Protein AF-C3Y8W6-F1 (afdb_monomer)

Sequence (234 aa):
MAAKVIGEKKEISLWDQICAEVAATRPPFEPPEDDASSVKTDVIQYDATKHNPVFYGRMFAKVPADSDPFESFDPSTSHPAMNPKFAGDRDDITLFEIPFVKSWLEEHPRPPLPLSLLLSDEEAATIIQSFFRGYLTRRDPEVQELRQWQRELREEGEDISIKVEEFWRKHEPSEEGHDPTQKASPKGTHKTSSSGSPRGFKKQRASSGISAVTSEVSISIEPPSPQPPQSPDV

Foldseek 3Di:
DDDDDDDDDPDDDPVNVVVVVVVVPPDPPDDPPPPVVPDPPVCPPDDPVPDADQDPNDGDDDDDDPPDPCVPPDCCCPPPVNDPVCVVVPDVQDPCNPVVNVVVCVVPPDDDDPVVVVDDPVRVVVVVVVVVVVVVCCPPVVNVVVVVVVVVCVVVVVCPVVVVVVVVVVVPPPPPDDDPDDDDDDDDDDDDDDDDDDDDDDDDDDPDDDPPPDDDDDDDDDDDDDDDDDDDDD

Mean predicted aligned error: 23.12 Å

pLDDT: mean 70.93, std 19.59, range [30.53, 97.81]

Organism: Branchiostoma floridae (NCBI:txid7739)

Nearest PDB structures (foldseek):
  7ane-assembly1_s  TM=1.631E-01  e=8.917E+00  Leishmania major

InterPro domains:
  IPR000048 IQ motif, EF-hand binding site [PF00612] (123-139)
  IPR043408 IQ domain-containing protein K [PTHR34927] (82-192)

Solvent-accessible surface area (backbone atoms only — not comparable to full-atom values): 16270 Å² total; per-residue (Å²): 136,86,85,79,84,77,78,83,77,80,75,76,51,72,66,58,52,51,56,52,48,55,62,68,69,48,71,92,71,67,75,79,72,69,70,77,77,64,72,80,68,81,77,73,73,85,51,78,87,82,51,62,58,65,58,95,90,42,82,44,82,77,73,85,65,81,89,49,84,57,80,82,55,49,68,78,69,68,35,78,93,47,43,73,93,49,63,88,75,64,66,91,70,52,77,69,69,38,68,69,49,39,57,47,43,71,79,50,64,78,76,80,76,60,62,85,78,71,49,51,73,67,56,47,47,53,50,53,51,56,53,48,56,53,45,53,58,58,64,37,63,71,50,41,52,52,54,49,53,57,46,49,55,48,61,71,46,68,50,47,67,56,54,51,51,52,51,51,66,73,60,55,76,78,88,82,82,82,78,99,79,79,94,74,88,78,91,78,85,82,86,84,88,79,89,80,85,80,79,87,80,85,79,81,83,76,90,74,89,73,84,79,80,80,78,87,76,86,78,85,78,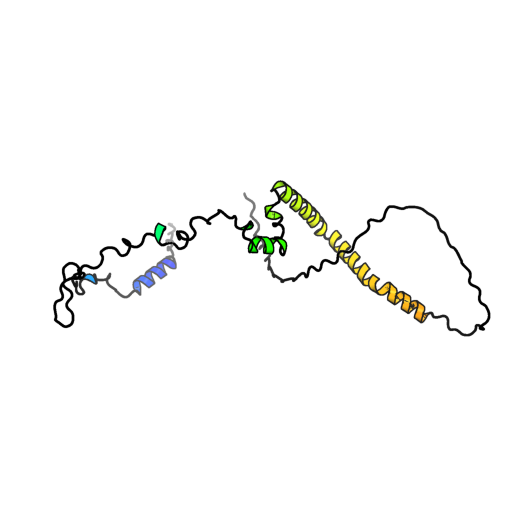80,78,84,78,86,78,81,84,82,76,83,89,130

Radius of gyration: 47.91 Å; Cα contacts (8 Å, |Δi|>4): 31; chains: 1; bounding box: 102×106×103 Å

Structure (mmCIF, N/CA/C/O backbone):
data_AF-C3Y8W6-F1
#
_entry.id   AF-C3Y8W6-F1
#
loop_
_atom_site.group_PDB
_atom_site.id
_atom_site.type_symbol
_atom_site.label_atom_id
_atom_site.label_alt_id
_atom_site.label_comp_id
_atom_site.label_asym_id
_atom_site.label_entity_id
_atom_site.labe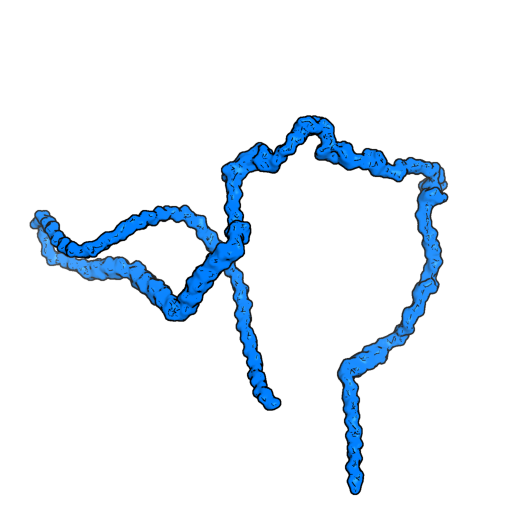l_seq_id
_atom_site.pdbx_PDB_ins_code
_atom_site.Cartn_x
_atom_site.Cartn_y
_atom_site.Cartn_z
_atom_site.occupancy
_atom_site.B_iso_or_equiv
_atom_site.auth_seq_id
_atom_site.auth_comp_id
_atom_site.auth_asym_id
_atom_site.auth_atom_id
_atom_site.pdbx_PDB_model_num
ATOM 1 N N . MET A 1 1 ? -24.657 -71.106 -48.513 1.00 40.28 1 MET A N 1
ATOM 2 C CA . MET A 1 1 ? -23.812 -71.494 -47.364 1.00 40.28 1 MET A CA 1
ATOM 3 C C . MET A 1 1 ? -23.873 -70.360 -46.356 1.00 40.28 1 MET A C 1
ATOM 5 O O . MET A 1 1 ? -23.617 -69.230 -46.745 1.00 40.28 1 MET A O 1
ATOM 9 N N . ALA A 1 2 ? -24.334 -70.622 -45.133 1.00 39.16 2 ALA A N 1
ATOM 10 C CA . ALA A 1 2 ? -24.535 -69.591 -44.116 1.00 39.16 2 ALA A CA 1
ATOM 11 C C . ALA A 1 2 ? -23.209 -69.269 -43.410 1.00 39.16 2 ALA A C 1
ATOM 13 O O . ALA A 1 2 ? -22.568 -70.172 -42.874 1.00 39.16 2 ALA A O 1
ATOM 14 N N . ALA A 1 3 ? -22.804 -67.998 -43.410 1.00 50.53 3 ALA A N 1
ATOM 15 C CA . ALA A 1 3 ? -21.682 -67.524 -42.608 1.00 50.53 3 ALA A CA 1
ATOM 16 C C . ALA A 1 3 ? -22.140 -67.373 -41.151 1.00 50.53 3 ALA A C 1
ATOM 18 O O . ALA A 1 3 ? -23.059 -66.614 -40.844 1.00 50.53 3 ALA A O 1
ATOM 19 N N . LYS A 1 4 ? -21.518 -68.138 -40.254 1.00 54.91 4 LYS A N 1
ATOM 20 C CA . LYS A 1 4 ? -21.738 -68.068 -38.811 1.00 54.91 4 LYS A CA 1
ATOM 21 C C . LYS A 1 4 ? -20.946 -66.884 -38.255 1.00 54.91 4 LYS A C 1
ATOM 23 O O . LYS A 1 4 ? -19.725 -66.953 -38.178 1.00 54.91 4 LYS A O 1
ATOM 28 N N . VAL A 1 5 ? -21.640 -65.813 -37.875 1.00 55.53 5 VAL A N 1
ATOM 29 C CA . VAL A 1 5 ? -21.056 -64.720 -37.086 1.00 55.53 5 VAL A CA 1
ATOM 30 C C . VAL A 1 5 ? -20.794 -65.261 -35.680 1.00 55.53 5 VAL A C 1
ATOM 32 O O . VAL A 1 5 ? -21.717 -65.675 -34.977 1.00 55.53 5 VAL A O 1
ATOM 35 N N . ILE A 1 6 ? -19.519 -65.352 -35.312 1.00 53.06 6 ILE A N 1
ATOM 36 C CA . ILE A 1 6 ? -19.061 -65.762 -33.983 1.00 53.06 6 ILE A CA 1
ATOM 37 C C . ILE A 1 6 ? -19.154 -64.530 -33.081 1.00 53.06 6 ILE A C 1
ATOM 39 O O . ILE A 1 6 ? -18.644 -63.471 -33.431 1.00 53.06 6 ILE A O 1
ATOM 43 N N . GLY A 1 7 ? -19.871 -64.674 -31.965 1.00 52.56 7 GLY A N 1
ATOM 44 C CA . GLY A 1 7 ? -20.219 -63.587 -31.054 1.00 52.56 7 GLY A CA 1
ATOM 45 C C . GLY A 1 7 ? -19.011 -62.862 -30.461 1.00 52.56 7 GLY A C 1
ATOM 46 O O . GLY A 1 7 ? -18.026 -63.475 -30.051 1.00 52.56 7 GLY A O 1
ATOM 47 N N . GLU A 1 8 ? -19.149 -61.544 -30.402 1.00 58.25 8 GLU A N 1
ATOM 48 C CA . GLU A 1 8 ? -18.282 -60.596 -29.716 1.00 58.25 8 GLU A CA 1
ATOM 49 C C . GLU A 1 8 ? -18.295 -60.908 -28.210 1.00 58.25 8 GLU A C 1
ATOM 51 O O . GLU A 1 8 ? -19.328 -60.818 -27.540 1.00 58.25 8 GLU A O 1
ATOM 56 N N . LYS A 1 9 ? -17.159 -61.350 -27.663 1.00 59.53 9 LYS A N 1
ATOM 57 C CA . LYS A 1 9 ? -17.007 -61.468 -26.211 1.00 59.53 9 LYS A CA 1
ATOM 58 C C . LYS A 1 9 ? -16.896 -60.048 -25.666 1.00 59.53 9 LYS A C 1
ATOM 60 O O . LYS A 1 9 ? -15.898 -59.388 -25.921 1.00 59.53 9 LYS A O 1
ATOM 65 N N . LYS A 1 10 ? -17.906 -59.581 -24.925 1.00 65.12 10 LYS A N 1
ATOM 66 C CA . LYS A 1 10 ? -17.774 -58.371 -24.103 1.00 65.12 10 LYS A CA 1
ATOM 67 C C . LYS A 1 10 ? -16.648 -58.610 -23.106 1.00 65.12 10 LYS A C 1
ATOM 69 O O . LYS A 1 10 ? -16.808 -59.395 -22.172 1.00 65.12 10 LYS A O 1
ATOM 74 N N . GLU A 1 11 ? -15.509 -57.980 -23.342 1.00 67.88 11 GLU A N 1
ATOM 75 C CA . GLU A 1 11 ? -14.421 -57.963 -22.378 1.00 67.88 11 GLU A CA 1
ATOM 76 C C . GLU A 1 11 ? -14.913 -57.197 -21.145 1.00 67.88 11 GLU A C 1
ATOM 78 O O . GLU A 1 11 ? -15.302 -56.033 -21.219 1.00 67.88 11 GLU A O 1
ATOM 83 N N . ILE A 1 12 ? -15.012 -57.917 -20.028 1.00 71.75 12 ILE A N 1
ATOM 84 C CA . ILE A 1 12 ? -15.391 -57.386 -18.717 1.00 71.75 12 ILE A CA 1
ATOM 85 C C . ILE A 1 12 ? -14.339 -56.347 -18.339 1.00 71.75 12 ILE A C 1
ATOM 87 O O . ILE A 1 12 ? -13.143 -56.623 -18.466 1.00 71.75 12 ILE A O 1
ATOM 91 N N . SER A 1 13 ? -14.768 -55.153 -17.922 1.00 79.31 13 SER A N 1
ATOM 92 C CA . SER A 1 13 ? -13.822 -54.078 -17.646 1.00 79.31 13 SER A CA 1
ATOM 93 C C . SER A 1 13 ? -12.880 -54.495 -16.514 1.00 79.31 13 SER A C 1
ATOM 95 O O . SER A 1 13 ? -13.278 -55.201 -15.586 1.00 79.31 13 SER A O 1
ATOM 97 N N . LEU A 1 14 ? -11.620 -54.058 -16.578 1.00 79.12 14 LEU A N 1
ATOM 98 C CA . LEU A 1 14 ? -10.642 -54.315 -15.514 1.00 79.12 14 LEU A CA 1
ATOM 99 C C . LEU A 1 14 ? -11.192 -53.899 -14.137 1.00 79.12 14 LEU A C 1
ATOM 101 O O . LEU A 1 14 ? -10.956 -54.569 -13.138 1.00 79.12 14 LEU A O 1
ATOM 105 N N . TRP A 1 15 ? -11.990 -52.832 -14.102 1.00 76.19 15 TRP A N 1
ATOM 106 C CA . TRP A 1 15 ? -12.689 -52.371 -12.906 1.00 76.19 15 TRP A CA 1
ATOM 107 C C . TRP A 1 15 ? -13.702 -53.380 -12.365 1.00 76.19 15 TRP A C 1
ATOM 109 O O . TRP A 1 15 ? -13.743 -53.603 -11.158 1.00 76.19 15 TRP A O 1
ATOM 119 N N . ASP A 1 16 ? -14.471 -54.035 -13.233 1.00 83.06 16 ASP A N 1
ATOM 120 C CA . ASP A 1 16 ? -15.423 -55.068 -12.815 1.00 83.06 16 ASP A CA 1
ATOM 121 C C . ASP A 1 16 ? -14.701 -56.296 -12.238 1.00 83.06 16 ASP A C 1
ATOM 123 O O . ASP A 1 16 ? -15.182 -56.902 -11.280 1.00 83.06 16 ASP A O 1
ATOM 127 N N . GLN A 1 17 ? -13.520 -56.636 -12.770 1.00 83.12 17 GLN A N 1
ATOM 128 C CA . GLN A 1 17 ? -12.675 -57.695 -12.208 1.00 83.12 17 GLN A CA 1
ATOM 129 C C . GLN A 1 17 ? -12.141 -57.321 -10.822 1.00 83.12 17 GLN A C 1
ATOM 131 O O . GLN A 1 17 ? -12.242 -58.130 -9.902 1.00 83.12 17 GLN A O 1
ATOM 136 N N . ILE A 1 18 ? -11.649 -56.090 -10.648 1.00 83.56 18 ILE A N 1
ATOM 137 C CA . ILE A 1 18 ? -11.142 -55.599 -9.357 1.00 83.56 18 ILE A CA 1
ATOM 138 C C . ILE A 1 18 ? -12.260 -55.581 -8.305 1.00 83.56 18 ILE A C 1
ATOM 140 O O . ILE A 1 18 ? -12.066 -56.045 -7.181 1.00 83.56 18 ILE A O 1
ATOM 144 N N . CYS A 1 19 ? -13.455 -55.098 -8.658 1.00 81.62 19 CYS A N 1
ATOM 145 C CA . CYS A 1 19 ? -14.602 -55.091 -7.748 1.00 81.62 19 CYS A CA 1
ATOM 146 C C . CYS A 1 19 ? -15.017 -56.510 -7.329 1.00 81.62 19 CYS A C 1
ATOM 148 O O . CYS A 1 19 ? -15.325 -56.739 -6.157 1.00 81.62 19 CYS A O 1
ATOM 150 N N . ALA A 1 20 ? -15.000 -57.468 -8.260 1.00 82.06 20 ALA A N 1
ATOM 151 C CA . ALA A 1 20 ? -15.301 -58.865 -7.962 1.00 82.06 20 ALA A CA 1
ATOM 152 C C . ALA A 1 20 ? -14.236 -59.511 -7.057 1.00 82.06 20 ALA A C 1
ATOM 154 O O . ALA A 1 20 ? -14.583 -60.243 -6.130 1.00 82.06 20 ALA A O 1
ATOM 155 N N . GLU A 1 21 ? -12.955 -59.212 -7.279 1.00 82.56 21 GLU A N 1
ATOM 156 C CA . GLU A 1 21 ? -11.849 -59.726 -6.467 1.00 82.56 21 GLU A CA 1
ATOM 157 C C . GLU A 1 21 ? -11.904 -59.203 -5.024 1.00 82.56 21 GLU A C 1
ATOM 159 O O . GLU A 1 21 ? -11.778 -59.987 -4.083 1.00 82.56 21 GLU A O 1
ATOM 164 N N . VAL A 1 22 ? -12.174 -57.909 -4.821 1.00 80.75 22 VAL A N 1
ATOM 165 C CA . VAL A 1 22 ? -12.311 -57.314 -3.477 1.00 80.75 22 VAL A CA 1
ATOM 166 C C . VAL A 1 22 ? -13.530 -57.875 -2.743 1.00 80.75 22 VAL A C 1
ATOM 168 O O . VAL A 1 22 ? -13.457 -58.151 -1.547 1.00 80.75 22 VAL A O 1
ATOM 171 N N . ALA A 1 23 ? -14.645 -58.096 -3.443 1.00 76.69 23 ALA A N 1
ATOM 172 C CA . ALA A 1 23 ? -15.824 -58.722 -2.851 1.00 76.69 23 ALA A CA 1
ATOM 173 C C . ALA A 1 23 ? -15.568 -60.182 -2.439 1.00 76.69 23 ALA A C 1
ATOM 175 O O . ALA A 1 23 ? -16.067 -60.611 -1.402 1.00 76.69 23 ALA A O 1
ATOM 176 N N . ALA A 1 24 ? -14.781 -60.929 -3.220 1.00 76.38 24 ALA A N 1
ATOM 177 C CA . ALA A 1 24 ? -14.462 -62.333 -2.953 1.00 76.38 24 ALA A CA 1
ATOM 178 C C . ALA A 1 24 ? -13.359 -62.528 -1.897 1.00 76.38 24 ALA A C 1
ATOM 180 O O . ALA A 1 24 ? -13.346 -63.540 -1.200 1.00 76.38 24 ALA A O 1
ATOM 181 N N . THR A 1 25 ? -12.430 -61.577 -1.779 1.00 75.44 25 THR A N 1
ATOM 182 C CA . THR A 1 25 ? -11.362 -61.587 -0.763 1.00 75.44 25 THR A CA 1
ATOM 183 C C . THR A 1 25 ? -11.796 -60.972 0.561 1.00 75.44 25 THR A C 1
ATOM 185 O O . THR A 1 25 ? -11.133 -61.185 1.578 1.00 75.44 25 THR A O 1
ATOM 188 N N . ARG A 1 26 ? -12.926 -60.250 0.585 1.00 71.38 26 ARG A N 1
ATOM 189 C CA . ARG A 1 26 ? -13.555 -59.814 1.828 1.00 71.38 26 ARG A CA 1
ATOM 190 C C . ARG A 1 26 ? -13.968 -61.067 2.616 1.00 71.38 26 ARG A C 1
ATOM 192 O O . ARG A 1 26 ? -14.815 -61.821 2.141 1.00 71.38 26 ARG A O 1
ATOM 199 N N . PRO A 1 27 ? -13.397 -61.317 3.807 1.00 72.44 27 PRO A N 1
ATOM 200 C CA . PRO A 1 27 ? -13.868 -62.405 4.659 1.00 72.44 27 PRO A CA 1
ATOM 201 C C . PRO A 1 27 ? -15.355 -62.180 4.984 1.00 72.44 27 PRO A C 1
ATOM 203 O O . PRO A 1 27 ? -15.807 -61.029 4.935 1.00 72.44 27 PRO A O 1
ATOM 206 N N . PRO A 1 28 ? -16.128 -63.236 5.301 1.00 66.81 28 PRO A N 1
ATOM 207 C CA . PRO A 1 28 ? -17.551 -63.125 5.591 1.00 66.81 28 PRO A CA 1
ATOM 208 C C . PRO A 1 28 ? -17.734 -62.460 6.958 1.00 66.81 28 PRO A C 1
ATOM 210 O O . PRO A 1 28 ? -18.067 -63.099 7.948 1.00 66.81 28 PRO A O 1
ATOM 213 N N . PHE A 1 29 ? -17.465 -61.161 7.032 1.00 56.94 29 PHE A N 1
ATOM 214 C CA . PHE A 1 29 ? -18.046 -60.326 8.056 1.00 56.94 29 PHE A CA 1
ATOM 215 C C . PHE A 1 29 ? -19.520 -60.244 7.692 1.00 56.94 29 PHE A C 1
ATOM 217 O O . PHE A 1 29 ? -19.890 -59.595 6.707 1.00 56.94 29 PHE A O 1
ATOM 224 N N . GLU A 1 30 ? -20.340 -60.965 8.453 1.00 62.19 30 GLU A N 1
ATOM 225 C CA . GLU A 1 30 ? -21.765 -60.684 8.506 1.00 62.19 30 GLU A CA 1
ATOM 226 C C . GLU A 1 30 ? -21.935 -59.162 8.690 1.00 62.19 30 GLU A C 1
ATOM 228 O O . GLU A 1 30 ? -21.083 -58.522 9.329 1.00 62.19 30 GLU A O 1
ATOM 233 N N . PRO A 1 31 ? -22.958 -58.536 8.071 1.00 65.38 31 PRO A N 1
ATOM 234 C CA . PRO A 1 31 ? -23.327 -57.167 8.423 1.00 65.38 31 PRO A CA 1
ATOM 235 C C . PRO A 1 31 ? -23.322 -57.075 9.949 1.00 65.38 31 PRO A C 1
ATOM 237 O O . PRO A 1 31 ? -23.795 -58.040 10.544 1.00 65.38 31 PRO A O 1
ATOM 240 N N . PRO A 1 32 ? -22.767 -56.015 10.567 1.00 61.16 32 PRO A N 1
ATOM 241 C CA . PRO A 1 32 ? -22.614 -55.961 12.015 1.00 61.16 32 PRO A CA 1
ATOM 242 C C . PRO A 1 32 ? -23.923 -56.392 12.673 1.00 61.16 32 PRO A C 1
ATOM 244 O O . PRO A 1 32 ? -24.922 -55.680 12.566 1.00 61.16 32 PRO A O 1
ATOM 247 N N . GLU A 1 33 ? -23.938 -57.595 13.254 1.00 56.53 33 GLU A N 1
ATOM 248 C CA . GLU A 1 33 ? -24.988 -57.996 14.175 1.00 56.53 33 GLU A CA 1
ATOM 249 C C . GLU A 1 33 ? -24.985 -56.893 15.226 1.00 56.53 33 GLU A C 1
ATOM 251 O O . GLU A 1 33 ? -23.940 -56.567 15.786 1.00 56.53 33 GLU A O 1
ATOM 256 N N . ASP A 1 34 ? -26.123 -56.225 15.351 1.00 59.34 34 ASP A N 1
ATOM 257 C CA . ASP A 1 34 ? -26.323 -55.010 16.124 1.00 59.34 34 ASP A CA 1
ATOM 258 C C . ASP A 1 34 ? -25.620 -55.131 17.497 1.00 59.34 34 ASP A C 1
ATOM 260 O O . ASP A 1 34 ? -26.114 -55.805 18.405 1.00 59.34 34 ASP A O 1
ATOM 264 N N . ASP A 1 35 ? -24.469 -54.461 17.680 1.00 55.94 35 ASP A N 1
ATOM 265 C CA . ASP A 1 35 ? -23.705 -54.408 18.949 1.00 55.94 35 ASP A CA 1
ATOM 266 C C . ASP A 1 35 ? -24.557 -53.857 20.121 1.00 55.94 35 ASP A C 1
ATOM 268 O O . ASP A 1 35 ? -24.146 -53.852 21.285 1.00 55.94 35 ASP A O 1
ATOM 272 N N . ALA A 1 36 ? -25.789 -53.430 19.831 1.00 58.66 36 ALA A N 1
ATOM 273 C CA . ALA A 1 36 ? -26.836 -53.054 20.764 1.00 58.66 36 ALA A CA 1
ATOM 274 C C . ALA A 1 36 ? -27.223 -54.146 21.784 1.00 58.66 36 ALA A C 1
ATOM 276 O O . ALA A 1 36 ? -27.877 -53.820 22.779 1.00 58.66 36 ALA A O 1
ATOM 277 N N . SER A 1 37 ? -26.838 -55.418 21.599 1.00 58.69 37 SER A N 1
ATOM 278 C CA . SER A 1 37 ? -27.047 -56.453 22.628 1.00 58.69 37 SER A CA 1
ATOM 279 C C . SER A 1 37 ? -26.006 -56.432 23.755 1.00 58.69 37 SER A C 1
ATOM 281 O O . SER A 1 37 ? -26.165 -57.140 24.753 1.00 58.69 37 SER A O 1
ATOM 283 N N . SER A 1 38 ? -24.949 -55.623 23.636 1.00 60.66 38 SER A N 1
ATOM 284 C CA . SER A 1 38 ? -23.942 -55.471 24.685 1.00 60.66 38 SER A CA 1
ATOM 285 C C . SER A 1 38 ? -24.436 -54.487 25.750 1.00 60.66 38 SER A C 1
ATOM 287 O O . SER A 1 38 ? -24.337 -53.278 25.590 1.00 60.66 38 SER A O 1
ATOM 289 N N . VAL A 1 39 ? -25.026 -55.033 26.820 1.00 56.91 39 VAL A N 1
ATOM 290 C CA . VAL A 1 39 ? -25.368 -54.365 28.093 1.00 56.91 39 VAL A CA 1
ATOM 291 C C . VAL A 1 39 ? -25.909 -52.940 27.915 1.00 56.91 39 VAL A C 1
ATOM 293 O O . VAL A 1 39 ? -25.186 -51.955 28.058 1.00 56.91 39 VAL A O 1
ATOM 296 N N . LYS A 1 40 ? -27.222 -52.816 27.695 1.00 57.59 40 LYS A N 1
ATOM 297 C CA . LYS A 1 40 ? -27.937 -51.552 27.905 1.00 57.59 40 LYS A CA 1
ATOM 298 C C . LYS A 1 40 ? -27.844 -51.207 29.397 1.00 57.59 40 LYS A C 1
ATOM 300 O O . LYS A 1 40 ? -28.681 -51.615 30.197 1.00 57.59 40 LYS A O 1
ATOM 305 N N . THR A 1 41 ? -26.775 -50.534 29.812 1.00 65.69 41 THR A N 1
ATOM 306 C CA . THR A 1 41 ? -26.796 -49.812 31.075 1.00 65.69 41 THR A CA 1
ATOM 307 C C . THR A 1 41 ? -27.789 -48.685 30.862 1.00 65.69 41 THR A C 1
ATOM 309 O O . THR A 1 41 ? -27.565 -47.788 30.051 1.00 65.69 41 THR A O 1
ATOM 312 N N . ASP A 1 42 ? -28.933 -48.751 31.538 1.00 71.00 42 ASP A N 1
ATOM 313 C CA . ASP A 1 42 ? -29.780 -47.577 31.665 1.00 71.00 42 ASP A CA 1
ATOM 314 C C . ASP A 1 42 ? -28.936 -46.545 32.413 1.00 71.00 42 ASP A C 1
ATOM 316 O O . ASP A 1 42 ? -28.763 -46.616 33.632 1.00 71.00 42 ASP A O 1
ATOM 320 N N . VAL A 1 43 ? -28.296 -45.644 31.667 1.00 67.88 43 VAL A N 1
ATOM 321 C CA . VAL A 1 43 ? -27.539 -44.537 32.237 1.00 67.88 43 VAL A CA 1
ATOM 322 C C . VAL A 1 43 ? -28.574 -43.630 32.878 1.00 67.88 43 VAL A C 1
ATOM 324 O O . VAL A 1 43 ? -29.151 -42.753 32.238 1.00 67.88 43 VAL A O 1
ATOM 327 N N . ILE A 1 44 ? -28.854 -43.878 34.155 1.00 73.62 44 ILE A N 1
ATOM 328 C CA . ILE A 1 44 ? -29.641 -42.967 34.968 1.00 73.62 44 ILE A CA 1
ATOM 329 C C . ILE A 1 44 ? -28.751 -41.745 35.145 1.00 73.62 44 ILE A C 1
ATOM 331 O O . ILE A 1 44 ? -27.821 -41.737 35.953 1.00 73.62 44 ILE A O 1
ATOM 335 N N . GLN A 1 45 ? -28.976 -40.741 34.305 1.00 77.44 45 GLN A N 1
ATOM 336 C CA . GLN A 1 45 ? -28.220 -39.507 34.361 1.00 77.44 45 GLN A CA 1
ATOM 337 C C . GLN A 1 45 ? -28.418 -38.897 35.748 1.00 77.44 45 GLN A C 1
ATOM 339 O O . GLN A 1 45 ? -29.546 -38.669 36.186 1.00 77.44 45 GLN A O 1
ATOM 344 N N . TYR A 1 46 ? -27.308 -38.714 36.461 1.00 78.44 46 TYR A N 1
ATOM 345 C CA . TYR A 1 46 ? -27.321 -38.190 37.817 1.00 78.44 46 TYR A CA 1
ATOM 346 C C . TYR A 1 46 ? -28.045 -36.842 37.848 1.00 78.44 46 TYR A C 1
ATOM 348 O O . TYR A 1 46 ? -27.649 -35.895 37.169 1.00 78.44 46 TYR A O 1
ATOM 356 N N . ASP A 1 47 ? -29.101 -36.766 38.656 1.00 75.12 47 ASP A N 1
ATOM 357 C CA . ASP A 1 47 ? -29.892 -35.558 38.832 1.00 75.12 47 ASP A CA 1
ATOM 358 C C . ASP A 1 47 ? -29.592 -34.944 40.203 1.00 75.12 47 ASP A C 1
ATOM 360 O O . ASP A 1 47 ? -30.141 -35.346 41.233 1.00 75.12 47 ASP A O 1
ATOM 364 N N . ALA A 1 48 ? -28.727 -33.928 40.211 1.00 76.44 48 ALA A N 1
ATOM 365 C CA . ALA A 1 48 ? -28.363 -33.181 41.414 1.00 76.44 48 ALA A CA 1
ATOM 366 C C . ALA A 1 48 ? -29.571 -32.512 42.101 1.00 76.44 48 ALA A C 1
ATOM 368 O O . ALA A 1 48 ? -29.471 -32.070 43.248 1.00 76.44 48 ALA A O 1
ATOM 369 N N . THR A 1 49 ? -30.727 -32.413 41.429 1.00 74.69 49 THR A N 1
ATOM 370 C CA . THR A 1 49 ? -31.944 -31.897 42.059 1.00 74.69 49 THR A CA 1
ATOM 371 C C . THR A 1 49 ? -32.615 -32.910 42.979 1.00 74.69 49 THR A C 1
ATOM 373 O O . THR A 1 49 ? -33.188 -32.495 43.987 1.00 74.69 49 THR A O 1
ATOM 376 N N . LYS A 1 50 ? -32.482 -34.207 42.677 1.00 75.62 50 LYS A N 1
ATOM 377 C CA . LYS A 1 50 ? -33.147 -35.322 43.368 1.00 75.62 50 LYS A CA 1
ATOM 378 C C . LYS A 1 50 ? -32.287 -35.977 44.450 1.00 75.62 50 LYS A C 1
ATOM 380 O O . LYS A 1 50 ? -32.818 -36.719 45.273 1.00 75.62 50 LYS A O 1
ATOM 385 N N . HIS A 1 51 ? -30.983 -35.704 44.474 1.00 74.31 51 HIS A N 1
ATOM 386 C CA . HIS A 1 51 ? -30.051 -36.284 45.440 1.00 74.31 51 HIS A CA 1
ATOM 387 C C . HIS A 1 51 ? -29.540 -35.238 46.439 1.00 74.31 51 HIS A C 1
ATOM 389 O O . HIS A 1 51 ? -29.102 -34.156 46.054 1.00 74.31 51 HIS A O 1
ATOM 395 N N . ASN A 1 52 ? -29.562 -35.574 47.735 1.00 74.88 52 ASN A N 1
ATOM 396 C CA . ASN A 1 52 ? -28.819 -34.816 48.743 1.00 74.88 52 ASN A CA 1
ATOM 397 C C . ASN A 1 52 ? -27.331 -35.184 48.645 1.00 74.88 52 ASN A C 1
ATOM 399 O O . ASN A 1 52 ? -27.020 -36.375 48.538 1.00 74.88 52 ASN A O 1
ATOM 403 N N . PRO A 1 53 ? -26.407 -34.212 48.716 1.00 78.00 53 PRO A N 1
ATOM 404 C CA . PRO A 1 53 ? -24.984 -34.508 48.704 1.00 78.00 53 PRO A CA 1
ATOM 405 C C . PRO A 1 53 ? -24.624 -35.367 49.924 1.00 78.00 53 PRO A C 1
ATOM 407 O O . PRO A 1 53 ? -24.849 -34.983 51.076 1.00 78.00 53 PRO A O 1
ATOM 410 N N . VAL A 1 54 ? -24.079 -36.555 49.663 1.00 73.50 54 VAL A N 1
ATOM 411 C CA . VAL A 1 54 ? -23.546 -37.453 50.691 1.00 73.50 54 VAL A CA 1
ATOM 412 C C . VAL A 1 54 ? -22.031 -37.375 50.635 1.00 73.50 54 VAL A C 1
ATOM 414 O O . VAL A 1 54 ? -21.424 -37.720 49.624 1.00 73.50 54 VAL A O 1
ATOM 417 N N . PHE A 1 55 ? -21.413 -36.939 51.727 1.00 67.38 55 PHE A N 1
ATOM 418 C CA . PHE A 1 55 ? -19.961 -36.859 51.850 1.00 67.38 55 PHE A CA 1
ATOM 419 C C . PHE A 1 55 ? -19.524 -37.767 53.001 1.00 67.38 55 PHE A C 1
ATOM 421 O O . PHE A 1 55 ? -20.010 -37.625 54.123 1.00 67.38 55 PHE A O 1
ATOM 428 N N . TYR A 1 56 ? -18.674 -38.756 52.707 1.00 78.25 56 TYR A N 1
ATOM 429 C CA . TYR A 1 56 ? -18.226 -39.790 53.656 1.00 78.25 56 TYR A CA 1
ATOM 430 C C . TYR A 1 56 ? -19.362 -40.458 54.453 1.00 78.25 56 TYR A C 1
ATOM 432 O O . TYR A 1 56 ? -19.304 -40.580 55.674 1.00 78.25 56 TYR A O 1
ATOM 440 N N . GLY A 1 57 ? -20.434 -40.858 53.765 1.00 79.50 57 GLY A N 1
ATOM 441 C CA . GLY A 1 57 ? -21.573 -41.541 54.390 1.00 79.50 57 GLY A CA 1
ATOM 442 C C . GLY A 1 57 ? -22.468 -40.646 55.255 1.00 79.50 57 GLY A C 1
ATOM 443 O O . GLY A 1 57 ? -23.431 -41.136 55.840 1.00 79.50 57 GLY A O 1
ATOM 444 N N . ARG A 1 58 ? -22.197 -39.337 55.323 1.00 79.31 58 ARG A N 1
ATOM 445 C CA . ARG A 1 58 ? -23.025 -38.364 56.038 1.00 79.31 58 ARG A CA 1
ATOM 446 C C . ARG A 1 58 ? -23.863 -37.571 55.039 1.00 79.31 58 ARG A C 1
ATOM 448 O O . ARG A 1 58 ? -23.329 -37.007 54.086 1.00 79.31 58 ARG A O 1
ATOM 455 N N . MET A 1 59 ? -25.179 -37.562 55.243 1.00 81.50 59 MET A N 1
ATOM 456 C CA . MET A 1 59 ? -26.108 -36.781 54.425 1.00 81.50 59 MET A CA 1
ATOM 457 C C . MET A 1 59 ? -26.053 -35.315 54.849 1.00 81.50 59 MET A C 1
ATOM 459 O O . MET A 1 59 ? -26.207 -35.014 56.035 1.00 81.50 59 MET A O 1
ATOM 463 N N . PHE A 1 60 ? -25.858 -34.414 53.890 1.00 75.88 60 PHE A N 1
ATOM 464 C CA . PHE A 1 60 ? -25.926 -32.975 54.115 1.00 75.88 60 PHE A CA 1
ATOM 465 C C . PHE A 1 60 ? -27.219 -32.411 53.533 1.00 75.88 60 PHE A C 1
ATOM 467 O O . PHE A 1 60 ? -27.745 -32.914 52.539 1.00 75.88 60 PHE A O 1
ATOM 474 N N . ALA A 1 61 ? -27.738 -31.364 54.172 1.00 81.19 61 ALA A N 1
ATOM 475 C CA . ALA A 1 61 ? -28.832 -30.594 53.605 1.00 81.19 61 ALA A CA 1
ATOM 476 C C . ALA A 1 61 ? -28.355 -29.924 52.311 1.00 81.19 61 ALA A C 1
ATOM 478 O O . ALA A 1 61 ? -27.235 -29.410 52.249 1.00 81.19 61 ALA A O 1
ATOM 479 N N . LYS A 1 62 ? -29.204 -29.923 51.282 1.00 75.62 62 LYS A N 1
ATOM 480 C CA . LYS A 1 62 ? -28.939 -29.189 50.049 1.00 75.62 62 LYS A CA 1
ATOM 481 C C . LYS A 1 62 ? -28.857 -27.695 50.365 1.00 75.62 62 LYS A C 1
ATOM 483 O O . LYS A 1 62 ? -29.863 -27.073 50.696 1.00 75.62 62 LYS A O 1
ATOM 488 N N . VAL A 1 63 ? -27.653 -27.137 50.284 1.00 77.25 63 VAL A N 1
ATOM 489 C CA . VAL A 1 63 ? -27.451 -25.689 50.355 1.00 77.25 63 VAL A CA 1
ATOM 490 C C . VAL A 1 63 ? -27.951 -25.106 49.031 1.00 77.25 63 VAL A C 1
ATOM 492 O O . VAL A 1 63 ? -27.530 -25.600 47.980 1.00 77.25 63 VAL A O 1
ATOM 495 N N . PRO A 1 64 ? -28.870 -24.125 49.039 1.00 72.44 64 PRO A N 1
ATOM 496 C CA . PRO A 1 64 ? -29.221 -23.415 47.819 1.00 72.44 64 PRO A CA 1
ATOM 497 C C . PRO A 1 64 ? -27.957 -22.712 47.319 1.00 72.44 64 PRO A C 1
ATOM 499 O O . PRO A 1 64 ? -27.427 -21.836 47.994 1.00 72.44 64 PRO A O 1
ATOM 502 N N . ALA A 1 65 ? -27.431 -23.158 46.180 1.00 70.00 65 ALA A N 1
ATOM 503 C CA . ALA A 1 65 ? -26.433 -22.387 45.459 1.00 70.00 65 ALA A CA 1
ATOM 504 C C . ALA A 1 65 ? -27.129 -21.149 44.885 1.00 70.00 65 ALA A C 1
ATOM 506 O O . ALA A 1 65 ? -28.272 -21.255 44.421 1.00 70.00 65 ALA A O 1
ATOM 507 N N . ASP A 1 66 ? -26.451 -20.002 44.935 1.00 76.25 66 ASP A N 1
ATOM 508 C CA . ASP A 1 66 ? -26.905 -18.773 44.286 1.00 76.25 66 ASP A CA 1
ATOM 509 C C . ASP A 1 66 ? -27.273 -19.119 42.838 1.00 76.25 66 ASP A C 1
ATOM 511 O O . ASP A 1 66 ? -26.463 -19.661 42.083 1.00 76.25 66 ASP A O 1
ATOM 515 N N . SER A 1 67 ? -28.558 -18.972 42.511 1.00 71.00 67 SER A N 1
ATOM 516 C CA . SER A 1 67 ? -29.174 -19.668 41.374 1.00 71.00 67 SER A CA 1
ATOM 517 C C . SER A 1 67 ? -28.830 -19.052 40.019 1.00 71.00 67 SER A C 1
ATOM 519 O O . SER A 1 67 ? -29.150 -19.645 38.992 1.00 71.00 67 SER A O 1
ATOM 521 N N . ASP A 1 68 ? -28.117 -17.927 40.009 1.00 73.25 68 ASP A N 1
ATOM 522 C CA . ASP A 1 68 ? -27.535 -17.359 38.805 1.00 73.25 68 ASP A CA 1
ATOM 523 C C . ASP A 1 68 ? -26.280 -16.521 39.143 1.00 73.25 68 ASP A C 1
ATOM 525 O O . ASP A 1 68 ? -26.383 -15.445 39.736 1.00 73.25 68 ASP A O 1
ATOM 529 N N . PRO A 1 69 ? -25.070 -16.975 38.760 1.00 70.50 69 PRO A N 1
ATOM 530 C CA . PRO A 1 69 ? -23.837 -16.200 38.911 1.00 70.50 69 PRO A CA 1
ATOM 531 C C . PRO A 1 69 ? -23.874 -14.843 38.194 1.00 70.50 69 PRO A C 1
ATOM 533 O O . PRO A 1 69 ? -23.100 -13.948 38.540 1.00 70.50 69 PRO A O 1
ATOM 536 N N . PHE A 1 70 ? -24.751 -14.683 37.198 1.00 73.75 70 PHE A N 1
ATOM 537 C CA . PHE A 1 70 ? -24.889 -13.462 36.414 1.00 73.75 70 PHE A CA 1
ATOM 538 C C . PHE A 1 70 ? -25.874 -12.458 37.017 1.00 73.75 70 PHE A C 1
ATOM 540 O O . PHE A 1 70 ? -25.847 -11.296 36.622 1.00 73.75 70 PHE A O 1
ATOM 547 N N . GLU A 1 71 ? -26.668 -12.834 38.023 1.00 76.31 71 GLU A N 1
ATOM 548 C CA . GLU A 1 71 ? -27.627 -11.920 38.666 1.00 76.31 71 GLU A CA 1
ATOM 549 C C . GLU A 1 71 ? -26.920 -10.748 39.371 1.00 76.31 71 GLU A C 1
ATOM 551 O O . GLU A 1 71 ? -27.455 -9.646 39.473 1.00 76.31 71 GLU A O 1
ATOM 556 N N . SER A 1 72 ? -25.670 -10.962 39.798 1.00 72.06 72 SER A N 1
ATOM 557 C CA . SER A 1 72 ? -24.797 -9.929 40.378 1.00 72.06 72 SER A CA 1
ATOM 558 C C . SER A 1 72 ? -23.814 -9.300 39.382 1.00 72.06 72 SER A C 1
ATOM 560 O O . SER A 1 72 ? -23.120 -8.340 39.725 1.00 72.06 72 SER A O 1
ATOM 562 N N . PHE A 1 73 ? -23.743 -9.819 38.152 1.00 77.50 73 PHE A N 1
ATOM 563 C CA . PHE A 1 73 ? -22.829 -9.347 37.118 1.00 77.50 73 PHE A CA 1
ATOM 564 C C . PHE A 1 73 ? -23.600 -8.592 36.040 1.00 77.50 73 PHE A C 1
ATOM 566 O O . PHE A 1 73 ? -24.075 -9.165 35.065 1.00 77.50 73 PHE A O 1
ATOM 573 N N . ASP A 1 74 ? -23.672 -7.275 36.194 1.00 78.38 74 ASP A N 1
ATOM 574 C CA . ASP A 1 74 ? -24.139 -6.392 35.133 1.00 78.38 74 ASP A CA 1
ATOM 575 C C . ASP A 1 74 ? -22.934 -5.868 34.331 1.00 78.38 74 ASP A C 1
ATOM 577 O O . ASP A 1 74 ? -22.133 -5.098 34.876 1.00 78.38 74 ASP A O 1
ATOM 581 N N . PRO A 1 75 ? -22.765 -6.242 33.048 1.00 78.12 75 PRO A N 1
ATOM 582 C CA . PRO A 1 75 ? -21.686 -5.726 32.210 1.00 78.12 75 PRO A CA 1
ATOM 583 C C . PRO A 1 75 ? -21.708 -4.200 32.093 1.00 78.12 75 PRO A C 1
ATOM 585 O O . PRO A 1 75 ? -20.652 -3.579 32.021 1.00 78.12 75 PRO A O 1
ATOM 588 N N . SER A 1 76 ? -22.890 -3.577 32.106 1.00 75.00 76 SER A N 1
ATOM 589 C CA . SER A 1 76 ? -23.008 -2.123 31.973 1.00 75.00 76 SER A CA 1
ATOM 590 C C . SER A 1 76 ? -22.503 -1.375 33.211 1.00 75.00 76 SER A C 1
ATOM 592 O O . SER A 1 76 ? -21.981 -0.271 33.086 1.00 75.00 76 SER A O 1
ATOM 594 N N . THR A 1 77 ? -22.544 -2.013 34.383 1.00 75.06 77 THR A N 1
ATOM 595 C CA . THR A 1 77 ? -22.046 -1.452 35.649 1.00 75.06 77 THR A CA 1
ATOM 596 C C . THR A 1 77 ? -20.624 -1.921 35.995 1.00 75.06 77 THR A C 1
ATOM 598 O O . THR A 1 77 ? -19.848 -1.184 36.603 1.00 75.06 77 THR A O 1
ATOM 601 N N . SER A 1 78 ? -20.250 -3.144 35.612 1.00 74.25 78 SER A N 1
ATOM 602 C CA . SER A 1 78 ? -18.968 -3.774 35.973 1.00 74.25 78 SER A CA 1
ATOM 603 C C . SER A 1 78 ? -17.843 -3.545 34.959 1.00 74.25 78 SER A C 1
ATOM 605 O O . SER A 1 78 ? -16.671 -3.744 35.291 1.00 74.25 78 SER A O 1
ATOM 607 N N . HIS A 1 79 ? -18.151 -3.107 33.732 1.00 78.88 79 HIS A N 1
ATOM 608 C CA . HIS A 1 79 ? -17.126 -2.860 32.723 1.00 78.88 79 HIS A CA 1
ATOM 609 C C . HIS A 1 79 ? -16.226 -1.678 33.141 1.00 78.88 79 HIS A C 1
ATOM 611 O O . HIS A 1 79 ? -16.730 -0.610 33.494 1.00 78.88 79 HIS A O 1
ATOM 617 N N . PRO A 1 80 ? -14.885 -1.789 33.061 1.00 76.62 80 PRO A N 1
ATOM 618 C CA . PRO A 1 80 ? -13.969 -0.717 33.471 1.00 76.62 80 PRO A CA 1
ATOM 619 C C . PRO A 1 80 ? -14.169 0.567 32.657 1.00 76.62 80 PRO A C 1
ATOM 621 O O . PRO A 1 80 ? -13.983 1.673 33.168 1.00 76.62 80 PRO A O 1
ATOM 624 N N . ALA A 1 81 ? -14.630 0.439 31.408 1.00 74.00 81 ALA A N 1
ATOM 625 C CA . ALA A 1 81 ? -15.025 1.588 30.605 1.00 74.00 81 ALA A CA 1
ATOM 626 C C . ALA A 1 81 ? -16.365 2.213 31.028 1.00 74.00 81 ALA A C 1
ATOM 628 O O . ALA A 1 81 ? -16.767 3.161 30.391 1.00 74.00 81 ALA A O 1
ATOM 629 N N . MET A 1 82 ? -17.044 1.762 32.080 1.00 74.06 82 MET A N 1
ATOM 630 C CA . MET A 1 82 ? -18.241 2.406 32.650 1.00 74.06 82 MET A CA 1
ATOM 631 C C . MET A 1 82 ? -17.998 2.893 34.088 1.00 74.06 82 MET A C 1
ATOM 633 O O . MET A 1 82 ? -18.927 3.209 34.820 1.00 74.06 82 MET A O 1
ATOM 637 N N . ASN A 1 83 ? -16.727 3.009 34.498 1.00 78.44 83 ASN A N 1
ATOM 638 C CA . ASN A 1 83 ? -16.362 3.460 35.838 1.00 78.44 83 ASN A CA 1
ATOM 639 C C . ASN A 1 83 ? -16.915 4.876 36.146 1.00 78.44 83 ASN A C 1
ATOM 641 O O . ASN A 1 83 ? -16.496 5.842 35.494 1.00 78.44 83 ASN A O 1
ATOM 645 N N . PRO A 1 84 ? -17.790 5.027 37.163 1.00 77.69 84 PRO A N 1
ATOM 646 C CA . PRO A 1 84 ? -18.449 6.293 37.484 1.00 77.69 84 PRO A CA 1
ATOM 647 C C . PRO A 1 84 ? -17.481 7.369 37.982 1.00 77.69 84 PRO A C 1
ATOM 649 O O . PRO A 1 84 ? -17.771 8.555 37.849 1.00 77.69 84 PRO A O 1
ATOM 652 N N . LYS A 1 85 ? -16.298 6.986 38.490 1.00 80.19 85 LYS A N 1
ATOM 653 C CA . LYS A 1 85 ? -15.250 7.939 38.898 1.00 80.19 85 LYS A CA 1
ATOM 654 C C . LYS A 1 85 ? -14.759 8.813 37.747 1.00 80.19 85 LYS A C 1
ATOM 656 O O . LYS A 1 85 ? -14.260 9.901 37.994 1.00 80.19 85 LYS A O 1
ATOM 661 N N . PHE A 1 86 ? -14.897 8.327 36.517 1.00 73.31 86 PHE A N 1
ATOM 662 C CA . PHE A 1 86 ? -14.426 9.003 35.314 1.00 73.31 86 PHE A CA 1
ATOM 663 C C . PHE A 1 86 ? -15.575 9.435 34.404 1.00 73.31 86 PHE A C 1
ATOM 665 O O . PHE A 1 86 ? -15.309 9.863 33.295 1.00 73.31 86 PHE A O 1
ATOM 672 N N . ALA A 1 87 ? -16.840 9.330 34.837 1.00 71.94 87 ALA A N 1
ATOM 673 C CA . ALA A 1 87 ? -18.009 9.605 33.995 1.00 71.94 87 ALA A CA 1
ATOM 674 C C . ALA A 1 87 ? -18.099 11.058 33.488 1.00 71.94 87 ALA A C 1
ATOM 676 O O . ALA A 1 87 ? -18.687 11.277 32.435 1.00 71.94 87 ALA A O 1
ATOM 677 N N . GLY A 1 88 ? -17.515 12.021 34.211 1.00 72.25 88 GLY A N 1
ATOM 678 C CA . GLY A 1 88 ? -17.502 13.440 33.833 1.00 72.25 88 GLY A CA 1
ATOM 679 C C . GLY A 1 88 ? -16.355 13.865 32.907 1.00 72.25 88 GLY A C 1
ATOM 680 O O . GLY A 1 88 ? -16.511 14.857 32.215 1.00 72.25 88 GLY A O 1
ATOM 681 N N . ASP A 1 89 ? -15.256 13.102 32.865 1.00 71.19 89 ASP A N 1
ATOM 682 C CA . ASP A 1 89 ? -14.048 13.386 32.059 1.00 71.19 89 ASP A CA 1
ATOM 683 C C . ASP A 1 89 ? -13.986 12.520 30.782 1.00 71.19 89 ASP A C 1
ATOM 685 O O . ASP A 1 89 ? -12.943 12.394 30.138 1.00 71.19 89 ASP A O 1
ATOM 689 N N . ARG A 1 90 ? -15.095 11.863 30.411 1.00 69.06 90 ARG A N 1
ATOM 690 C CA . ARG A 1 90 ? -15.197 11.079 29.167 1.00 69.06 90 ARG A CA 1
ATOM 691 C C . ARG A 1 90 ? -15.560 11.992 28.005 1.00 69.06 90 ARG A C 1
ATOM 693 O O . ARG A 1 90 ? -16.586 11.793 27.357 1.00 69.06 90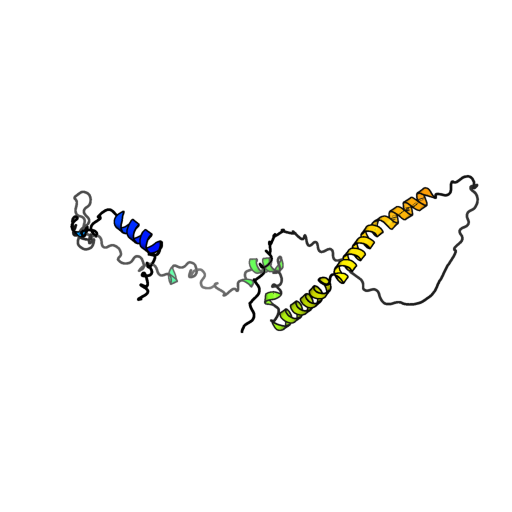 ARG A O 1
ATOM 700 N N . ASP A 1 91 ? -14.742 13.001 27.759 1.00 71.81 91 ASP A N 1
ATOM 701 C CA . ASP A 1 91 ? -14.846 13.720 26.499 1.00 71.81 91 ASP A CA 1
ATOM 702 C C . ASP A 1 91 ? -14.597 12.711 25.367 1.00 71.81 91 ASP A C 1
ATOM 704 O O . ASP A 1 91 ? -13.734 11.832 25.484 1.00 71.81 91 ASP A O 1
ATOM 708 N N . ASP A 1 92 ? -15.385 12.788 24.292 1.00 76.12 92 ASP A N 1
ATOM 709 C CA . ASP A 1 92 ? -15.180 11.969 23.094 1.00 76.12 92 ASP A CA 1
ATOM 710 C C . ASP A 1 92 ? -13.941 12.494 22.357 1.00 76.12 92 ASP A C 1
ATOM 712 O O . ASP A 1 92 ? -14.023 13.243 21.387 1.00 76.12 92 ASP A O 1
ATOM 716 N N . ILE A 1 93 ? -12.768 12.195 22.916 1.00 79.81 93 ILE A N 1
ATOM 717 C CA . ILE A 1 93 ? -11.480 12.589 22.360 1.00 79.81 93 ILE A CA 1
ATOM 718 C C . ILE A 1 93 ? -11.222 11.665 21.178 1.00 79.81 93 ILE A C 1
ATOM 720 O O . ILE A 1 93 ? -11.068 10.448 21.335 1.00 79.81 93 ILE A O 1
ATOM 724 N N . THR A 1 94 ? -11.138 12.238 19.982 1.00 88.31 94 THR A N 1
ATOM 725 C CA . THR A 1 94 ? -10.778 11.455 18.803 1.00 88.31 94 THR A CA 1
ATOM 726 C C . THR A 1 94 ? -9.354 10.916 18.966 1.00 88.31 94 THR A C 1
ATOM 728 O O . THR A 1 94 ? -8.492 11.553 19.572 1.00 88.31 94 THR A O 1
ATOM 731 N N . LEU A 1 95 ? -9.053 9.741 18.402 1.00 87.31 95 LEU A N 1
ATOM 732 C CA . LEU A 1 95 ? -7.726 9.109 18.526 1.00 87.31 95 LEU A CA 1
ATOM 733 C C . LEU A 1 95 ? -6.563 10.068 18.188 1.00 87.31 95 LEU A C 1
ATOM 735 O O . LEU A 1 95 ? -5.483 9.959 18.764 1.00 87.31 95 LEU A O 1
ATOM 739 N N . PHE A 1 96 ? -6.784 11.005 17.262 1.00 89.56 96 PHE A N 1
ATOM 740 C CA . PHE A 1 96 ? -5.788 11.978 16.804 1.00 89.56 96 PHE A CA 1
ATOM 741 C C . PHE A 1 96 ? -5.554 13.141 17.779 1.00 89.56 96 PHE A C 1
ATOM 743 O O . PHE A 1 96 ? -4.526 13.809 17.690 1.00 89.56 96 PHE A O 1
ATOM 750 N N . GLU A 1 97 ? -6.483 13.386 18.699 1.00 89.62 97 GLU A N 1
ATOM 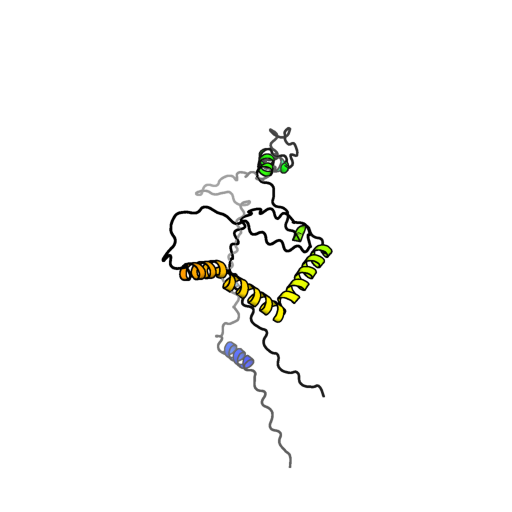751 C CA . GLU A 1 97 ? -6.396 14.443 19.712 1.00 89.62 97 GLU A CA 1
ATOM 752 C C . GLU A 1 97 ? -5.696 13.970 20.988 1.00 89.62 97 GLU A C 1
ATOM 754 O O . GLU A 1 97 ? -5.285 14.792 21.808 1.00 89.62 97 GLU A O 1
ATOM 759 N N . ILE A 1 98 ? -5.497 12.656 21.140 1.00 90.88 98 ILE A N 1
ATOM 760 C CA . ILE A 1 98 ? -4.763 12.094 22.271 1.00 90.88 98 ILE A CA 1
ATOM 761 C C . ILE A 1 98 ? -3.332 12.673 22.279 1.00 90.88 98 ILE A C 1
ATOM 763 O O . ILE A 1 98 ? -2.617 12.528 21.282 1.00 90.88 98 ILE A O 1
ATOM 767 N N . PRO A 1 99 ? -2.862 13.275 23.394 1.00 91.19 99 PRO A N 1
ATOM 768 C CA . PRO A 1 99 ? -1.629 14.066 23.419 1.00 91.19 99 PRO A CA 1
ATOM 769 C C . PRO A 1 99 ? -0.393 13.354 22.863 1.00 91.19 99 PRO A C 1
ATOM 771 O O . PRO A 1 99 ? 0.341 13.937 22.068 1.00 91.19 99 PRO A O 1
ATOM 774 N N . PHE A 1 100 ? -0.185 12.085 23.231 1.00 93.62 100 PHE A N 1
ATOM 775 C CA . PHE A 1 100 ? 0.969 11.322 22.749 1.00 93.62 100 PHE A CA 1
ATOM 776 C C . PHE A 1 100 ? 0.843 10.942 21.266 1.00 93.62 100 PHE A C 1
ATOM 778 O O . PHE A 1 100 ? 1.847 10.880 20.563 1.00 93.62 100 PHE A O 1
ATOM 785 N N . VAL A 1 101 ? -0.377 10.692 20.775 1.00 93.19 101 VAL A N 1
ATOM 786 C CA . VAL A 1 101 ? -0.626 10.361 19.363 1.00 93.19 101 VAL A CA 1
ATOM 787 C C . VAL A 1 101 ? -0.353 11.584 18.502 1.00 93.19 101 VAL A C 1
ATOM 789 O O . VAL A 1 101 ? 0.290 11.473 17.461 1.00 93.19 101 VAL A O 1
ATOM 792 N N . LYS A 1 102 ? -0.796 12.757 18.961 1.00 92.94 102 LYS A N 1
ATOM 793 C CA . LYS A 1 102 ? -0.544 14.027 18.290 1.00 92.94 102 LYS A CA 1
ATOM 794 C C . LYS A 1 102 ? 0.953 14.323 18.186 1.00 92.94 102 LYS A C 1
ATOM 796 O O . LYS A 1 102 ? 1.441 14.510 17.077 1.00 92.94 102 LYS A O 1
ATOM 801 N N . SER A 1 103 ? 1.686 14.286 19.303 1.00 94.19 103 SER A N 1
ATOM 802 C CA . SER A 1 103 ? 3.139 14.522 19.294 1.00 94.19 103 SER A CA 1
ATOM 803 C C . SER A 1 103 ? 3.886 13.499 18.435 1.00 94.19 103 SER A C 1
ATOM 805 O O . SER A 1 103 ? 4.815 13.847 17.715 1.00 94.19 103 SER A O 1
ATOM 807 N N . TRP A 1 104 ? 3.445 12.240 18.459 1.00 94.81 104 TRP A N 1
ATOM 808 C CA . TRP A 1 104 ? 4.032 11.177 17.649 1.00 94.81 104 TRP A CA 1
ATOM 809 C C . TRP A 1 104 ? 3.806 11.381 16.147 1.00 94.81 104 TRP A C 1
ATOM 811 O O . TRP A 1 104 ? 4.717 11.174 15.354 1.00 94.81 104 TRP A O 1
ATOM 821 N N . LEU A 1 105 ? 2.603 11.789 15.733 1.00 92.38 105 LEU A N 1
ATOM 822 C CA . LEU A 1 105 ? 2.288 12.043 14.323 1.00 92.38 105 LEU A CA 1
ATOM 823 C C . LEU A 1 105 ? 2.975 13.300 13.772 1.00 92.38 105 LEU A C 1
ATOM 825 O O . LEU A 1 105 ? 3.200 13.374 12.565 1.00 92.38 105 LEU A O 1
ATOM 829 N N . GLU A 1 106 ? 3.304 14.269 14.630 1.00 92.31 106 GLU A N 1
ATOM 830 C CA . GLU A 1 106 ? 4.122 15.435 14.271 1.00 92.31 106 GLU A CA 1
ATOM 831 C C . GLU A 1 106 ? 5.587 15.041 14.013 1.00 92.31 106 GLU A C 1
ATOM 833 O O . GLU A 1 106 ? 6.178 15.489 13.030 1.00 92.31 106 GLU A O 1
ATOM 838 N N . GLU A 1 107 ? 6.161 14.169 14.849 1.00 95.62 107 GLU A N 1
ATOM 839 C CA . GLU A 1 107 ? 7.529 13.650 14.685 1.00 95.62 107 GLU A CA 1
ATOM 840 C C . GLU A 1 107 ? 7.639 12.623 13.540 1.00 95.62 107 GLU A C 1
ATOM 842 O O . GLU A 1 107 ? 8.648 12.553 12.831 1.00 95.62 107 GLU A O 1
ATOM 847 N N . HIS A 1 108 ? 6.575 11.849 13.316 1.00 93.38 108 HIS A N 1
ATOM 848 C CA . HIS A 1 108 ? 6.502 10.787 12.318 1.00 93.38 108 HIS A CA 1
ATOM 849 C C . HIS A 1 108 ? 5.270 10.963 11.421 1.00 93.38 108 HIS A C 1
ATOM 851 O O . HIS A 1 108 ? 4.250 10.283 11.617 1.00 93.38 108 HIS A O 1
ATOM 857 N N . PRO A 1 109 ? 5.346 11.849 10.403 1.00 91.62 109 PRO A N 1
ATOM 858 C CA . PRO A 1 109 ? 4.246 12.020 9.472 1.00 91.62 109 PRO A CA 1
ATOM 859 C C . PRO A 1 109 ? 3.986 10.702 8.744 1.00 91.62 109 PRO A C 1
ATOM 861 O O . PRO A 1 109 ? 4.908 10.008 8.304 1.00 91.62 109 PRO A O 1
ATOM 864 N N . ARG A 1 110 ? 2.705 10.349 8.612 1.00 89.00 110 ARG A N 1
ATOM 865 C CA . ARG A 1 110 ? 2.308 9.133 7.900 1.00 89.00 110 ARG A CA 1
ATOM 866 C C . ARG A 1 110 ? 2.811 9.182 6.453 1.00 89.00 110 ARG A C 1
ATOM 868 O O . ARG A 1 110 ? 2.671 10.224 5.808 1.00 89.00 110 ARG A O 1
ATOM 875 N N . PRO A 1 111 ? 3.350 8.072 5.918 1.00 89.56 111 PRO A N 1
ATOM 876 C CA . PRO A 1 111 ? 3.694 8.011 4.509 1.00 89.56 111 PRO A CA 1
ATOM 877 C C . PRO A 1 111 ? 2.440 8.264 3.660 1.00 89.56 111 PRO A C 1
ATOM 879 O O . PRO A 1 111 ? 1.335 7.889 4.072 1.00 89.56 111 PRO A O 1
ATOM 882 N N . PRO A 1 112 ? 2.589 8.901 2.486 1.00 89.19 112 PRO A N 1
ATOM 883 C CA . PRO A 1 112 ? 1.469 9.092 1.582 1.00 89.19 112 PRO A CA 1
ATOM 884 C C . PRO A 1 112 ? 0.882 7.733 1.202 1.00 89.19 112 PRO A C 1
ATOM 886 O O . PRO A 1 112 ? 1.605 6.744 1.049 1.00 89.19 112 PRO A O 1
ATOM 889 N N . LEU A 1 113 ? -0.441 7.696 1.061 1.00 90.88 113 LEU A N 1
ATOM 890 C CA . LEU A 1 113 ? -1.142 6.491 0.641 1.00 90.88 113 LEU A CA 1
ATOM 891 C C . LEU A 1 113 ? -0.608 6.018 -0.722 1.00 90.88 113 LEU A C 1
ATOM 893 O O . LEU A 1 113 ? -0.217 6.847 -1.553 1.00 90.88 113 LEU A O 1
ATOM 897 N N . PRO A 1 114 ? -0.572 4.697 -0.969 1.00 91.94 114 PRO A N 1
ATOM 898 C CA . PRO A 1 114 ? -0.116 4.177 -2.247 1.00 91.94 114 PRO A CA 1
ATOM 899 C C . PRO A 1 114 ? -0.989 4.719 -3.380 1.00 91.94 114 PRO A C 1
ATOM 901 O O . PRO A 1 114 ? -2.210 4.814 -3.249 1.00 91.94 114 PRO A O 1
ATOM 904 N N . LEU A 1 115 ? -0.358 5.034 -4.514 1.00 89.00 115 LEU A N 1
ATOM 905 C CA . LEU A 1 115 ? -1.035 5.619 -5.676 1.00 89.00 115 LEU A CA 1
ATOM 906 C C . LEU A 1 115 ? -2.214 4.769 -6.166 1.00 89.00 115 LEU A C 1
ATOM 908 O O . LEU A 1 115 ? -3.195 5.325 -6.640 1.00 89.00 115 LEU A O 1
ATOM 912 N N . SER A 1 116 ? -2.163 3.446 -5.997 1.00 88.75 116 SER A N 1
ATOM 913 C CA . SER A 1 116 ? -3.263 2.543 -6.356 1.00 88.75 116 SER A CA 1
ATOM 914 C C . SER A 1 116 ? -4.568 2.809 -5.600 1.00 88.75 116 SER A C 1
ATOM 916 O O . SER A 1 116 ? -5.619 2.426 -6.091 1.00 88.75 116 SER A O 1
ATOM 918 N N . LEU A 1 117 ? -4.512 3.430 -4.416 1.00 89.31 117 LEU A N 1
ATOM 919 C CA . LEU A 1 117 ? -5.697 3.816 -3.640 1.00 89.31 117 LEU A CA 1
ATOM 920 C C . LEU A 1 117 ? -6.146 5.257 -3.911 1.00 89.31 117 LEU A C 1
ATOM 922 O O . LEU A 1 117 ? -7.256 5.623 -3.540 1.00 89.31 117 LEU A O 1
ATOM 926 N N . LEU A 1 118 ? -5.271 6.083 -4.487 1.00 92.75 118 LEU A N 1
ATOM 927 C CA . LEU A 1 118 ? -5.530 7.502 -4.734 1.00 92.75 118 LEU A CA 1
ATOM 928 C C . LEU A 1 118 ? -5.999 7.775 -6.164 1.00 92.75 118 LEU A C 1
ATOM 930 O O . LEU A 1 118 ? -6.734 8.732 -6.385 1.00 92.75 118 LEU A O 1
ATOM 934 N N . LEU A 1 119 ? -5.535 6.976 -7.123 1.00 94.44 119 LEU A N 1
ATOM 935 C CA . LEU A 1 119 ? -5.848 7.145 -8.535 1.00 94.44 119 LEU A CA 1
ATOM 936 C C . LEU A 1 119 ? -7.248 6.624 -8.844 1.00 94.44 119 LEU A C 1
ATOM 938 O O . LEU A 1 119 ? -7.631 5.544 -8.395 1.00 94.44 119 LEU A O 1
ATOM 942 N N . SER A 1 120 ? -7.973 7.365 -9.675 1.00 96.31 120 SER A N 1
ATOM 943 C CA . SER A 1 120 ? -9.162 6.835 -10.337 1.00 96.31 120 SER A CA 1
ATOM 944 C C . SER A 1 120 ? -8.782 5.799 -11.399 1.00 96.31 120 SER A C 1
ATOM 946 O O . SER A 1 120 ? -7.664 5.803 -11.926 1.00 96.31 120 SER A O 1
ATOM 948 N N . ASP A 1 121 ? -9.729 4.932 -11.759 1.00 95.56 121 ASP A N 1
ATOM 949 C CA . ASP A 1 121 ? -9.515 3.898 -12.778 1.00 95.56 121 ASP A CA 1
ATOM 950 C C . ASP A 1 121 ? -9.057 4.490 -14.122 1.00 95.56 121 ASP A C 1
ATOM 952 O O . ASP A 1 121 ? -8.200 3.919 -14.799 1.00 95.56 121 ASP A O 1
ATOM 956 N N . GLU A 1 122 ? -9.568 5.666 -14.495 1.00 96.56 122 GLU A N 1
ATOM 957 C CA . GLU A 1 122 ? -9.210 6.362 -15.737 1.00 96.56 122 GLU A CA 1
ATOM 958 C C . GLU A 1 122 ? -7.762 6.882 -15.720 1.00 96.56 122 GLU A C 1
ATOM 960 O O . GLU A 1 122 ? -7.011 6.725 -16.694 1.00 96.56 122 GLU A O 1
ATOM 965 N N . GLU A 1 123 ? -7.332 7.469 -14.602 1.00 96.75 123 GLU A N 1
ATOM 966 C CA . GLU A 1 123 ? -5.959 7.950 -14.422 1.00 96.75 123 GLU A CA 1
ATOM 967 C C . GLU A 1 123 ? -4.975 6.781 -14.379 1.00 96.75 123 GLU A C 1
ATOM 969 O O . GLU A 1 123 ? -3.942 6.804 -15.056 1.00 96.75 123 GLU A O 1
ATOM 974 N N . ALA A 1 124 ? -5.316 5.727 -13.635 1.00 96.94 124 ALA A N 1
ATOM 975 C CA . ALA A 1 124 ? -4.527 4.507 -13.565 1.00 96.94 124 ALA A CA 1
ATOM 976 C C . ALA A 1 124 ? -4.390 3.860 -14.951 1.00 96.94 124 ALA A C 1
ATOM 978 O O . ALA A 1 124 ? -3.276 3.517 -15.358 1.00 96.94 124 ALA A O 1
ATOM 979 N N . ALA A 1 125 ? -5.483 3.765 -15.716 1.00 96.81 125 ALA A N 1
ATOM 980 C CA . ALA A 1 125 ? -5.465 3.249 -17.080 1.00 96.81 125 ALA A CA 1
ATOM 981 C C . ALA A 1 125 ? -4.548 4.080 -17.984 1.00 96.81 125 ALA A C 1
ATOM 983 O O . ALA A 1 125 ? -3.716 3.515 -18.693 1.00 96.81 125 ALA A O 1
ATOM 984 N N . THR A 1 126 ? -4.631 5.410 -17.918 1.00 97.00 126 THR A N 1
ATOM 985 C CA . THR A 1 126 ? -3.781 6.309 -18.715 1.00 97.00 126 THR A CA 1
ATOM 986 C C . THR A 1 126 ? -2.299 6.111 -18.394 1.00 97.00 126 THR A C 1
ATOM 988 O O . THR A 1 126 ? -1.465 5.993 -19.300 1.00 97.00 126 THR A O 1
ATOM 991 N N . ILE A 1 127 ? -1.963 6.013 -17.105 1.00 96.06 127 ILE A N 1
ATOM 992 C CA . ILE A 1 127 ? -0.600 5.746 -16.642 1.00 96.06 127 ILE A CA 1
ATOM 993 C C . ILE A 1 127 ? -0.137 4.397 -17.195 1.00 96.06 127 ILE A C 1
ATOM 995 O O . ILE A 1 127 ? 0.837 4.355 -17.949 1.00 96.06 127 ILE A O 1
ATOM 999 N N . ILE A 1 128 ? -0.858 3.312 -16.912 1.00 96.88 128 ILE A N 1
ATOM 1000 C CA . ILE A 1 128 ? -0.495 1.955 -17.342 1.00 96.88 128 ILE A CA 1
ATOM 1001 C C . ILE A 1 128 ? -0.328 1.881 -18.864 1.00 96.88 128 ILE A C 1
ATOM 1003 O O . ILE A 1 128 ? 0.671 1.349 -19.347 1.00 96.88 128 ILE A O 1
ATOM 1007 N N . GLN A 1 129 ? -1.246 2.468 -19.632 1.00 97.44 129 GLN A N 1
ATOM 1008 C CA . GLN A 1 129 ? -1.174 2.504 -21.092 1.00 97.44 129 GLN A CA 1
ATOM 1009 C C . GLN A 1 129 ? 0.072 3.245 -21.587 1.00 97.44 129 GLN A C 1
ATOM 1011 O O . GLN A 1 129 ? 0.745 2.768 -22.502 1.00 97.44 129 GLN A O 1
ATOM 1016 N N . SER A 1 130 ? 0.423 4.386 -20.986 1.00 97.31 130 SER A N 1
ATOM 1017 C CA . SER A 1 130 ? 1.637 5.129 -21.352 1.00 97.31 130 SER A CA 1
ATOM 1018 C C . SER A 1 130 ? 2.913 4.322 -21.073 1.00 97.31 130 SER A C 1
ATOM 1020 O O . SER A 1 130 ? 3.806 4.248 -21.924 1.00 97.31 130 SER A O 1
ATOM 1022 N N . PHE A 1 131 ? 2.966 3.634 -19.927 1.00 97.12 131 PHE A N 1
ATOM 1023 C CA . PHE A 1 131 ? 4.066 2.748 -19.560 1.00 97.12 131 PHE A CA 1
ATOM 1024 C C . PHE A 1 131 ? 4.162 1.553 -20.508 1.00 97.12 131 PHE A C 1
ATOM 1026 O O . PHE A 1 131 ? 5.262 1.235 -20.965 1.00 97.12 131 PHE A O 1
ATOM 1033 N N . PHE A 1 132 ? 3.029 0.933 -20.849 1.00 97.81 132 PHE A N 1
ATOM 1034 C CA . PHE A 1 132 ? 2.966 -0.202 -21.764 1.00 97.81 132 PHE A CA 1
ATOM 1035 C C . PHE A 1 132 ? 3.419 0.180 -23.173 1.00 97.81 132 PHE A C 1
ATOM 1037 O O . PHE A 1 132 ? 4.249 -0.511 -23.756 1.00 97.81 132 PHE A O 1
ATOM 1044 N N . ARG A 1 133 ? 2.978 1.331 -23.691 1.00 97.75 133 ARG A N 1
ATOM 1045 C CA . ARG A 1 133 ? 3.457 1.865 -24.977 1.00 97.75 133 ARG A CA 1
ATOM 1046 C C . ARG A 1 133 ? 4.975 2.036 -24.982 1.00 97.75 133 ARG A C 1
ATOM 1048 O O . ARG A 1 133 ? 5.634 1.605 -25.921 1.00 97.75 133 ARG A O 1
ATOM 1055 N N . GLY A 1 134 ? 5.543 2.592 -23.911 1.00 97.25 134 GLY A N 1
ATOM 1056 C CA . GLY A 1 134 ? 6.997 2.698 -23.772 1.00 97.25 134 GLY A CA 1
ATOM 1057 C C . GLY A 1 134 ? 7.697 1.345 -23.596 1.00 97.25 134 GLY A C 1
ATOM 1058 O O . GLY A 1 134 ? 8.834 1.176 -24.032 1.00 97.25 134 GLY A O 1
ATOM 1059 N N . TYR A 1 135 ? 7.061 0.377 -22.931 1.00 96.94 135 TYR A N 1
ATOM 1060 C CA . TYR A 1 135 ? 7.564 -0.993 -22.820 1.00 96.94 135 TYR A CA 1
ATOM 1061 C C . TYR A 1 135 ? 7.640 -1.666 -24.189 1.00 96.94 135 TYR A C 1
ATOM 1063 O O . TYR A 1 135 ? 8.688 -2.222 -24.495 1.00 96.94 135 TYR A O 1
ATOM 1071 N N . LEU A 1 136 ? 6.604 -1.546 -25.026 1.00 97.25 136 LEU A N 1
ATOM 1072 C CA . LEU A 1 136 ? 6.606 -2.099 -26.381 1.00 97.25 136 LEU A CA 1
ATOM 1073 C C . LEU A 1 136 ? 7.816 -1.604 -27.176 1.00 97.25 136 LEU A C 1
ATOM 1075 O O . LEU A 1 136 ? 8.604 -2.421 -27.632 1.00 97.25 136 LEU A O 1
ATOM 1079 N N . THR A 1 137 ? 8.054 -0.291 -27.201 1.00 95.56 137 THR A N 1
ATOM 1080 C CA . THR A 1 137 ? 9.229 0.281 -27.881 1.00 95.56 137 THR A CA 1
ATOM 1081 C C . THR A 1 137 ? 10.561 -0.220 -27.313 1.00 95.56 137 THR A C 1
ATOM 1083 O O . THR A 1 137 ? 11.544 -0.331 -28.028 1.00 95.56 137 THR A O 1
ATOM 1086 N N . ARG A 1 138 ? 10.643 -0.514 -26.010 1.00 94.81 138 ARG A N 1
ATOM 1087 C CA . ARG A 1 138 ? 11.861 -1.070 -25.382 1.00 94.81 138 ARG A CA 1
ATOM 1088 C C . ARG A 1 138 ? 12.009 -2.575 -25.577 1.00 94.81 138 ARG A C 1
ATOM 1090 O O . ARG A 1 138 ? 13.094 -3.106 -25.352 1.00 94.81 138 ARG A O 1
ATOM 1097 N N . ARG A 1 139 ? 10.925 -3.262 -25.915 1.00 93.88 139 ARG A N 1
ATOM 1098 C CA . ARG A 1 139 ? 10.927 -4.681 -26.250 1.00 93.88 139 ARG A CA 1
ATOM 1099 C C . ARG A 1 139 ? 11.419 -4.904 -27.680 1.00 93.88 139 ARG A C 1
ATOM 1101 O O . ARG A 1 139 ? 11.921 -5.986 -27.954 1.00 93.88 139 ARG A O 1
ATOM 1108 N N . ASP A 1 140 ? 11.290 -3.908 -28.555 1.00 96.62 140 ASP A N 1
ATOM 1109 C CA . ASP A 1 140 ? 11.750 -4.003 -29.940 1.00 96.62 140 ASP A CA 1
ATOM 1110 C C . ASP A 1 140 ? 13.256 -4.335 -29.993 1.00 96.62 140 ASP A C 1
ATOM 1112 O O . ASP A 1 140 ? 14.056 -3.642 -29.353 1.00 96.62 140 ASP A O 1
ATOM 1116 N N . PRO A 1 141 ? 13.659 -5.389 -30.729 1.00 96.25 141 PRO A N 1
ATOM 1117 C CA . PRO A 1 141 ? 15.027 -5.908 -30.698 1.00 96.25 141 PRO A CA 1
ATOM 1118 C C . PRO A 1 141 ? 16.048 -4.869 -31.168 1.00 96.25 141 PRO A C 1
ATOM 1120 O O . PRO A 1 141 ? 17.048 -4.659 -30.491 1.00 96.25 141 PRO A O 1
ATOM 1123 N N . GLU A 1 142 ? 15.743 -4.119 -32.229 1.00 96.06 142 GLU A N 1
ATOM 1124 C CA . GLU A 1 142 ? 16.606 -3.038 -32.730 1.00 96.06 142 GLU A CA 1
ATOM 1125 C C . GLU A 1 142 ? 16.858 -1.955 -31.666 1.00 96.06 142 GLU A C 1
ATOM 1127 O O . GLU A 1 142 ? 17.963 -1.430 -31.524 1.00 96.06 142 GLU A O 1
ATOM 1132 N N . VAL A 1 143 ? 15.839 -1.629 -30.862 1.00 96.25 143 VAL A N 1
ATOM 1133 C CA . VAL A 1 143 ? 15.964 -0.653 -29.772 1.00 96.25 143 VAL A CA 1
ATOM 1134 C C . VAL A 1 143 ? 16.797 -1.222 -28.625 1.00 96.25 143 VAL A C 1
ATOM 1136 O O . VAL A 1 143 ? 17.520 -0.470 -27.964 1.00 96.25 143 VAL A O 1
ATOM 1139 N N . GLN A 1 144 ? 16.710 -2.526 -28.357 1.00 96.12 144 GLN A N 1
ATOM 1140 C CA . GLN A 1 144 ? 17.561 -3.177 -27.362 1.00 96.12 144 GLN A CA 1
ATOM 1141 C C . GLN A 1 144 ? 19.019 -3.230 -27.808 1.00 96.12 144 GLN A C 1
ATOM 1143 O O . GLN A 1 144 ? 19.882 -2.857 -27.016 1.00 96.12 144 GLN A O 1
ATOM 1148 N N . GLU A 1 145 ? 19.285 -3.608 -29.057 1.00 95.94 145 GLU A N 1
ATOM 1149 C CA . GLU A 1 145 ? 20.625 -3.602 -29.651 1.00 95.94 145 GLU A CA 1
ATOM 1150 C C . GLU A 1 145 ? 21.236 -2.200 -29.602 1.00 95.94 145 GLU A C 1
ATOM 1152 O O . GLU A 1 145 ? 22.340 -2.023 -29.095 1.00 95.94 145 GLU A O 1
ATOM 1157 N N . LEU A 1 146 ? 20.480 -1.166 -29.987 1.00 96.38 146 LEU A N 1
ATOM 1158 C CA . LEU A 1 146 ? 20.933 0.221 -29.880 1.00 96.38 146 LEU A CA 1
ATOM 1159 C C . LEU A 1 146 ? 21.283 0.611 -28.436 1.00 96.38 146 LEU A C 1
ATOM 1161 O O . LEU A 1 146 ? 22.267 1.309 -28.194 1.00 96.38 146 LEU A O 1
ATOM 1165 N N . ARG A 1 147 ? 20.477 0.186 -27.455 1.00 94.31 147 ARG A N 1
ATOM 1166 C CA . ARG A 1 147 ? 20.735 0.468 -26.032 1.00 94.31 147 ARG A CA 1
ATOM 1167 C C . ARG A 1 147 ? 21.974 -0.258 -25.515 1.00 94.31 147 ARG A C 1
ATOM 1169 O O . ARG A 1 147 ? 22.657 0.306 -24.658 1.00 94.31 147 ARG A O 1
ATOM 1176 N N . GLN A 1 148 ? 22.230 -1.472 -25.996 1.00 95.06 148 GLN A N 1
ATOM 1177 C CA . GLN A 1 148 ? 23.433 -2.245 -25.685 1.00 95.06 148 GLN A CA 1
ATOM 1178 C C . GLN A 1 148 ? 24.659 -1.574 -26.300 1.00 95.06 148 GLN A C 1
ATOM 1180 O O . GLN A 1 148 ? 25.557 -1.192 -25.560 1.00 95.06 148 GLN A O 1
ATOM 1185 N N . TRP A 1 149 ? 24.619 -1.248 -27.590 1.00 95.12 149 TRP A N 1
ATOM 1186 C CA . TRP A 1 149 ? 25.696 -0.529 -28.270 1.00 95.12 149 TRP A CA 1
ATOM 1187 C C . TRP A 1 149 ? 26.019 0.823 -27.613 1.00 95.12 149 TRP A C 1
ATOM 1189 O O . TRP A 1 149 ? 27.171 1.173 -27.379 1.00 95.12 149 TRP A O 1
ATOM 1199 N N . GLN A 1 150 ? 24.999 1.595 -27.221 1.00 93.50 150 GLN A N 1
ATOM 1200 C CA . GLN A 1 150 ? 25.208 2.844 -26.479 1.00 93.50 150 GLN A CA 1
ATOM 1201 C C . GLN A 1 150 ? 25.818 2.631 -25.087 1.00 93.50 150 GLN A C 1
ATOM 1203 O O . GLN A 1 150 ? 26.408 3.563 -24.539 1.00 93.50 150 GLN A O 1
ATOM 1208 N N . ARG A 1 151 ? 25.586 1.474 -24.458 1.00 92.62 151 ARG A N 1
ATOM 1209 C CA . ARG A 1 151 ? 26.210 1.106 -23.184 1.00 92.62 151 ARG A CA 1
ATOM 1210 C C . ARG A 1 151 ? 27.673 0.739 -23.414 1.00 92.62 151 ARG A C 1
ATOM 1212 O O . ARG A 1 151 ? 28.511 1.326 -22.745 1.00 92.62 151 ARG A O 1
ATOM 1219 N N . GLU A 1 152 ? 27.951 -0.103 -24.400 1.00 92.50 152 GLU A N 1
ATOM 1220 C CA . GLU A 1 152 ? 29.305 -0.489 -24.809 1.00 92.50 152 GLU A CA 1
ATOM 1221 C C . GLU A 1 152 ? 30.150 0.740 -25.143 1.00 92.50 152 GLU A C 1
ATOM 1223 O O . GLU A 1 152 ? 31.231 0.894 -24.600 1.00 92.50 152 GLU A O 1
ATOM 1228 N N . LEU A 1 153 ? 29.624 1.708 -25.901 1.00 88.75 153 LEU A N 1
ATOM 1229 C CA . LEU A 1 153 ? 30.341 2.961 -26.169 1.00 88.75 153 LEU A CA 1
ATOM 1230 C C . LEU A 1 153 ? 30.675 3.780 -24.917 1.00 88.75 153 LEU A C 1
ATOM 1232 O O . LEU A 1 153 ? 31.659 4.521 -24.915 1.00 88.75 153 LEU A O 1
ATOM 1236 N N . ARG A 1 154 ? 29.835 3.722 -23.874 1.00 88.06 154 ARG A N 1
ATOM 1237 C CA . ARG A 1 154 ? 30.149 4.385 -22.602 1.00 88.06 154 ARG A CA 1
ATOM 1238 C C . ARG A 1 154 ? 31.253 3.630 -21.874 1.00 88.06 154 ARG A C 1
ATOM 1240 O O . ARG A 1 154 ? 32.189 4.283 -21.445 1.00 88.06 154 ARG A O 1
ATOM 1247 N N . GLU A 1 155 ? 31.183 2.305 -21.823 1.00 85.94 155 GLU A N 1
ATOM 1248 C CA . GLU A 1 155 ? 32.185 1.441 -21.180 1.00 85.94 155 GLU A CA 1
ATOM 1249 C C . GLU A 1 155 ? 33.545 1.495 -21.908 1.00 85.94 155 GLU A C 1
ATOM 1251 O O . GLU A 1 155 ? 34.578 1.739 -21.294 1.00 85.94 155 GLU A O 1
ATOM 1256 N N . GLU A 1 156 ? 33.568 1.400 -23.239 1.00 80.19 156 GLU A N 1
ATOM 1257 C CA . GLU A 1 156 ? 34.773 1.600 -24.063 1.00 80.19 156 GLU A CA 1
ATOM 1258 C C . GLU A 1 156 ? 35.343 3.021 -23.921 1.00 80.19 156 GLU A C 1
ATOM 1260 O O . GLU A 1 156 ? 36.554 3.247 -24.062 1.00 80.19 156 GLU A O 1
ATOM 1265 N N . GLY A 1 157 ? 34.448 3.973 -23.638 1.00 77.12 157 GLY A N 1
ATOM 1266 C CA . GLY A 1 157 ? 34.726 5.385 -23.450 1.00 77.12 157 GLY A CA 1
ATOM 1267 C C . GLY A 1 157 ? 35.257 5.772 -22.067 1.00 77.12 157 GLY A C 1
ATOM 1268 O O . GLY A 1 157 ? 35.904 6.816 -21.945 1.00 77.12 157 GLY A O 1
ATOM 1269 N N . GLU A 1 158 ? 35.017 4.952 -21.040 1.00 71.69 158 GLU A N 1
ATOM 1270 C CA . GLU A 1 158 ? 35.361 5.234 -19.636 1.00 71.69 158 GLU A CA 1
ATOM 1271 C C . GLU A 1 158 ? 36.875 5.398 -19.432 1.00 71.69 158 GLU A C 1
ATOM 1273 O O . GLU A 1 158 ? 37.309 6.265 -18.671 1.00 71.69 158 GLU A O 1
ATOM 1278 N N . ASP A 1 159 ? 37.681 4.695 -20.230 1.00 75.44 159 ASP A N 1
ATOM 1279 C CA . ASP A 1 159 ? 39.143 4.756 -20.161 1.00 75.44 159 ASP A CA 1
ATOM 1280 C C . ASP A 1 159 ? 39.776 5.709 -21.183 1.00 75.44 159 ASP A C 1
ATOM 1282 O O . ASP A 1 159 ? 41.001 5.763 -21.293 1.00 75.44 159 ASP A O 1
ATOM 1286 N N . ILE A 1 160 ? 38.996 6.474 -21.961 1.00 79.50 160 ILE A N 1
ATOM 1287 C CA . ILE A 1 160 ? 39.569 7.379 -22.977 1.00 79.50 160 ILE A CA 1
ATOM 1288 C C . ILE A 1 160 ? 40.459 8.431 -22.317 1.00 79.50 160 ILE A C 1
ATOM 1290 O O . ILE A 1 160 ? 41.548 8.702 -22.816 1.00 79.50 160 ILE A O 1
ATOM 1294 N N . SER A 1 161 ? 40.033 9.001 -21.187 1.00 78.56 161 SER A N 1
ATOM 1295 C CA . SER A 1 161 ? 40.836 10.005 -20.478 1.00 78.56 161 SER A CA 1
ATOM 1296 C C . SER A 1 161 ? 42.174 9.429 -20.014 1.00 78.56 161 SER A C 1
ATOM 1298 O O . SER A 1 161 ? 43.202 10.083 -20.169 1.00 78.56 161 SER A O 1
ATOM 1300 N N . ILE A 1 162 ? 42.164 8.194 -19.505 1.00 81.75 162 ILE A N 1
ATOM 1301 C CA . ILE A 1 162 ? 43.362 7.492 -19.039 1.00 81.75 162 ILE A CA 1
ATOM 1302 C C . ILE A 1 162 ? 44.260 7.165 -20.237 1.00 81.75 162 ILE A C 1
ATOM 1304 O O . ILE A 1 162 ? 45.425 7.538 -20.245 1.00 81.75 162 ILE A O 1
ATOM 1308 N N . LYS A 1 163 ? 43.716 6.580 -21.311 1.00 84.88 163 LYS A N 1
ATOM 1309 C CA . LYS A 1 163 ? 44.455 6.269 -22.551 1.00 84.88 163 LYS A CA 1
ATOM 1310 C C . LYS A 1 163 ? 45.096 7.508 -23.180 1.00 84.88 163 LYS A C 1
ATOM 1312 O O . LYS A 1 163 ? 46.218 7.431 -23.674 1.00 84.88 163 LYS A O 1
ATOM 1317 N N . VAL A 1 164 ? 44.400 8.647 -23.171 1.00 85.62 164 VAL A N 1
ATOM 1318 C CA . VAL A 1 164 ? 44.927 9.926 -23.670 1.00 85.62 164 VAL A CA 1
ATOM 1319 C C . VAL A 1 164 ? 46.070 10.422 -22.785 1.00 85.62 164 VAL A C 1
ATOM 1321 O O . VAL A 1 164 ? 47.103 10.834 -23.309 1.00 85.62 164 VAL A O 1
ATOM 1324 N N . GLU A 1 165 ? 45.928 10.355 -21.463 1.00 85.06 165 GLU A N 1
ATOM 1325 C CA . GLU A 1 165 ? 46.990 10.720 -20.520 1.00 85.06 165 GLU A CA 1
ATOM 1326 C C . GLU A 1 165 ? 48.226 9.820 -20.679 1.00 85.06 165 GLU A C 1
ATOM 1328 O O . GLU A 1 165 ? 49.347 10.314 -20.780 1.00 85.06 165 GLU A O 1
ATOM 1333 N N . GLU A 1 166 ? 48.037 8.505 -20.806 1.00 87.69 166 GLU A N 1
ATOM 1334 C CA . GLU A 1 166 ? 49.120 7.552 -21.057 1.00 87.69 166 GLU A CA 1
ATOM 1335 C C . GLU A 1 166 ? 49.810 7.771 -22.408 1.00 87.69 166 GLU A C 1
ATOM 1337 O O . GLU A 1 166 ? 51.032 7.629 -22.508 1.00 87.69 166 GLU A O 1
ATOM 1342 N N . PHE A 1 167 ? 49.048 8.135 -23.443 1.00 89.75 167 PHE A N 1
ATOM 1343 C CA . PHE A 1 167 ? 49.575 8.488 -24.759 1.00 89.75 167 PHE A CA 1
ATOM 1344 C C . PHE A 1 167 ? 50.498 9.709 -24.681 1.00 89.75 167 PHE A C 1
ATOM 1346 O O . PHE A 1 167 ? 51.620 9.654 -25.189 1.00 89.75 167 PHE A O 1
ATOM 1353 N N . TRP A 1 168 ? 50.070 10.780 -24.004 1.00 86.88 168 TRP A N 1
ATOM 1354 C CA . TRP A 1 168 ? 50.892 11.981 -23.822 1.00 86.88 168 TRP A CA 1
ATOM 1355 C C . TRP A 1 168 ? 52.092 11.742 -22.903 1.00 86.88 168 TRP A C 1
ATOM 1357 O O . TRP A 1 168 ? 53.173 12.228 -23.211 1.00 86.88 168 TRP A O 1
ATOM 1367 N N . ARG A 1 169 ? 51.949 10.920 -21.856 1.00 86.94 169 ARG A N 1
ATOM 1368 C CA . ARG A 1 169 ? 53.055 10.480 -20.984 1.00 86.94 169 ARG A CA 1
ATOM 1369 C C . ARG A 1 169 ? 54.136 9.719 -21.758 1.00 86.94 169 ARG A C 1
ATOM 1371 O O . ARG A 1 169 ? 55.321 9.862 -21.491 1.00 86.94 169 ARG A O 1
ATOM 1378 N N . LYS A 1 170 ? 53.743 8.888 -22.727 1.00 86.44 170 LYS A N 1
ATOM 1379 C CA . LYS A 1 170 ? 54.677 8.125 -23.574 1.00 86.44 170 LYS A CA 1
ATOM 1380 C C . LYS A 1 170 ? 55.362 8.991 -24.637 1.00 86.44 170 LYS A C 1
ATOM 1382 O O . LYS A 1 170 ? 56.464 8.665 -25.067 1.00 86.44 170 LYS A O 1
ATOM 1387 N N . HIS A 1 171 ? 54.695 10.058 -25.065 1.00 77.19 171 HIS A N 1
ATOM 1388 C CA . HIS A 1 171 ? 55.189 11.033 -26.034 1.00 77.19 171 HIS A CA 1
ATOM 1389 C C . HIS A 1 171 ? 55.683 12.325 -25.376 1.00 77.19 171 HIS A C 1
ATOM 1391 O O . HIS A 1 171 ? 55.719 13.361 -26.044 1.00 77.19 171 HIS A O 1
ATOM 1397 N N . GLU A 1 172 ? 56.089 12.275 -24.102 1.00 69.81 172 GLU A N 1
ATOM 1398 C CA . GLU A 1 172 ? 56.831 13.383 -23.508 1.00 69.81 172 GLU A CA 1
ATOM 1399 C C . GLU A 1 172 ? 58.008 13.714 -24.439 1.00 69.81 172 GLU A C 1
ATOM 1401 O O . GLU A 1 172 ? 58.800 12.824 -24.773 1.00 69.81 172 GLU A O 1
ATOM 1406 N N . PRO A 1 173 ? 58.100 14.952 -24.955 1.00 65.88 173 PRO A N 1
ATOM 1407 C CA . PRO A 1 173 ? 59.237 15.335 -25.765 1.00 65.88 173 PRO A CA 1
ATOM 1408 C C . PRO A 1 173 ? 60.466 15.225 -24.868 1.00 65.88 173 PRO A C 1
ATOM 1410 O O . PRO A 1 173 ? 60.557 15.920 -23.861 1.00 65.88 173 PRO A O 1
ATOM 1413 N N . SER A 1 174 ? 61.371 14.307 -25.214 1.00 57.62 174 SER A N 1
ATOM 1414 C CA . SER A 1 174 ? 62.641 14.119 -24.519 1.00 57.62 174 SER A CA 1
ATOM 1415 C C . SER A 1 174 ? 63.314 15.485 -24.401 1.00 57.62 174 SER A C 1
ATOM 1417 O O . SER A 1 174 ? 63.691 16.070 -25.418 1.00 57.62 174 SER A O 1
ATOM 1419 N N . GLU A 1 175 ? 63.399 16.024 -23.183 1.00 58.25 175 GLU A N 1
ATOM 1420 C CA . GLU A 1 175 ? 64.126 17.259 -22.911 1.00 58.25 175 GLU A CA 1
ATOM 1421 C C . GLU A 1 175 ? 65.624 17.001 -23.093 1.00 58.25 175 GLU A C 1
ATOM 1423 O O . GLU A 1 175 ? 66.379 16.827 -22.142 1.00 58.25 175 GLU A O 1
ATOM 1428 N N . GLU A 1 176 ? 66.074 16.987 -24.341 1.00 54.72 176 GLU A N 1
ATOM 1429 C CA . GLU A 1 176 ? 67.459 17.267 -24.677 1.00 54.72 176 GLU A CA 1
ATOM 1430 C C . GLU A 1 176 ? 67.510 18.631 -25.366 1.00 54.72 176 GLU A C 1
ATOM 1432 O O . GLU A 1 176 ? 67.475 18.759 -26.588 1.00 54.72 176 GLU A O 1
ATOM 1437 N N . GLY A 1 177 ? 67.582 19.666 -24.522 1.00 55.41 177 GLY A N 1
ATOM 1438 C CA . GLY A 1 177 ? 68.147 20.967 -24.868 1.00 55.41 177 GLY A CA 1
ATOM 1439 C C . GLY A 1 177 ? 67.176 22.147 -24.921 1.00 55.41 177 GLY A C 1
ATOM 1440 O O . GLY A 1 177 ? 66.860 22.623 -26.010 1.00 55.41 177 GLY A O 1
ATOM 1441 N N . HIS A 1 178 ? 66.835 22.747 -23.771 1.00 42.56 178 HIS A N 1
ATOM 1442 C CA . HIS A 1 178 ? 66.655 24.204 -23.741 1.00 42.56 178 HIS A CA 1
ATOM 1443 C C . HIS A 1 178 ? 67.020 24.862 -22.397 1.00 42.56 178 HIS A C 1
ATOM 1445 O O . HIS A 1 178 ? 66.551 24.489 -21.328 1.00 42.56 178 HIS A O 1
ATOM 1451 N N . ASP A 1 179 ? 67.894 25.856 -22.530 1.00 46.09 179 ASP A N 1
ATOM 1452 C CA . ASP A 1 179 ? 68.502 26.794 -21.580 1.00 46.09 179 ASP A CA 1
ATOM 1453 C C . ASP A 1 179 ? 67.479 27.567 -20.707 1.00 46.09 179 ASP A C 1
ATOM 1455 O O . ASP A 1 179 ? 66.464 28.040 -21.235 1.00 46.09 179 ASP A O 1
ATOM 1459 N N . PRO A 1 180 ? 67.695 27.760 -19.385 1.00 51.19 180 PRO A N 1
ATOM 1460 C CA . PRO A 1 180 ? 66.737 28.448 -18.533 1.00 51.19 180 PRO A CA 1
ATOM 1461 C C . PRO A 1 180 ? 66.919 29.963 -18.629 1.00 51.19 180 PRO A C 1
ATOM 1463 O O . PRO A 1 180 ? 67.369 30.599 -17.684 1.00 51.19 180 PRO A O 1
ATOM 1466 N N . THR A 1 181 ? 66.537 30.587 -19.741 1.00 52.47 181 THR A N 1
ATOM 1467 C CA . THR A 1 181 ? 66.205 32.021 -19.774 1.00 52.47 181 THR A CA 1
ATOM 1468 C C . THR A 1 181 ? 65.298 32.312 -20.964 1.00 52.47 181 THR A C 1
ATOM 1470 O O . THR A 1 181 ? 65.784 32.595 -22.052 1.00 52.47 181 THR A O 1
ATOM 1473 N N . GLN A 1 182 ? 63.977 32.304 -20.743 1.00 48.88 182 GLN A N 1
ATOM 1474 C CA . GLN A 1 182 ? 63.059 33.355 -21.212 1.00 48.88 182 GLN A CA 1
ATOM 1475 C C . GLN A 1 182 ? 61.608 33.059 -20.812 1.00 48.88 182 GLN A C 1
ATOM 1477 O O . GLN A 1 182 ? 60.944 32.161 -21.320 1.00 48.88 182 GLN A O 1
ATOM 1482 N N . LYS A 1 183 ? 61.088 33.890 -19.905 1.00 49.50 183 LYS A N 1
ATOM 1483 C CA . LYS A 1 183 ? 59.650 34.073 -19.720 1.00 49.50 183 LYS A CA 1
ATOM 1484 C C . LYS A 1 183 ? 59.084 34.753 -20.967 1.00 49.50 183 LYS A C 1
ATOM 1486 O O . LYS A 1 183 ? 59.385 35.921 -21.185 1.00 49.50 183 LYS A O 1
ATOM 1491 N N . ALA A 1 184 ? 58.199 34.089 -21.700 1.00 41.53 184 ALA A N 1
ATOM 1492 C CA . ALA A 1 184 ? 57.164 34.765 -22.478 1.00 41.53 184 ALA A CA 1
ATOM 1493 C C . ALA A 1 184 ? 56.022 33.796 -22.803 1.00 41.53 184 ALA A C 1
ATOM 1495 O O . ALA A 1 184 ? 56.149 32.874 -23.598 1.00 41.53 184 ALA A O 1
ATOM 1496 N N . SER A 1 185 ? 54.882 34.045 -22.169 1.00 43.78 185 SER A N 1
ATOM 1497 C CA . SER A 1 185 ? 53.579 33.539 -22.587 1.00 43.78 185 SER A CA 1
ATOM 1498 C C . SER A 1 185 ? 53.232 34.062 -23.989 1.00 43.78 185 SER A C 1
ATOM 1500 O O . SER A 1 185 ? 53.407 35.260 -24.224 1.00 43.78 185 SER A O 1
ATOM 1502 N N . PRO A 1 186 ? 52.614 33.252 -24.866 1.00 45.69 186 PRO A N 1
ATOM 1503 C CA . PRO A 1 186 ? 51.702 33.780 -25.861 1.00 45.69 186 PRO A CA 1
ATOM 1504 C C . PRO A 1 186 ? 50.279 33.295 -25.574 1.00 45.69 186 PRO A C 1
ATOM 1506 O O . PRO A 1 186 ? 49.944 32.116 -25.668 1.00 45.69 186 PRO A O 1
ATOM 1509 N N . LYS A 1 187 ? 49.413 34.260 -25.251 1.00 48.72 187 LYS A N 1
ATOM 1510 C CA . LYS A 1 187 ? 47.962 34.136 -25.401 1.00 48.72 187 LYS A CA 1
ATOM 1511 C C . LYS A 1 187 ? 47.652 33.966 -26.891 1.00 48.72 187 LYS A C 1
ATOM 1513 O O . LYS A 1 187 ? 47.699 34.939 -27.637 1.00 48.72 187 LYS A O 1
ATOM 1518 N N . GLY A 1 188 ? 47.316 32.749 -27.305 1.00 35.53 188 GLY A N 1
ATOM 1519 C CA . GLY A 1 188 ? 46.743 32.444 -28.615 1.00 35.53 188 GLY A CA 1
ATOM 1520 C C . GLY A 1 188 ? 45.244 32.214 -28.486 1.00 35.53 188 GLY A C 1
ATOM 1521 O O . GLY A 1 188 ? 44.791 31.142 -28.104 1.00 35.53 188 GLY A O 1
ATOM 1522 N N . THR A 1 189 ? 44.462 33.252 -28.756 1.00 44.03 189 THR A N 1
ATOM 1523 C CA . THR A 1 189 ? 43.011 33.170 -28.897 1.00 44.03 189 THR A CA 1
ATOM 1524 C C . THR A 1 189 ? 42.655 32.485 -30.215 1.00 44.03 189 THR A C 1
ATOM 1526 O O . THR A 1 189 ? 42.974 33.020 -31.274 1.00 44.03 189 THR A O 1
ATOM 1529 N N . HIS A 1 190 ? 41.891 31.396 -30.171 1.00 34.69 190 HIS A N 1
ATOM 1530 C CA . HIS A 1 190 ? 41.102 30.941 -31.318 1.00 34.69 190 HIS A CA 1
ATOM 1531 C C . HIS A 1 190 ? 39.628 31.008 -30.925 1.00 34.69 190 HIS A C 1
ATOM 1533 O O . HIS A 1 190 ? 39.068 30.092 -30.329 1.00 34.69 190 HIS A O 1
ATOM 1539 N N . LYS A 1 191 ? 39.011 32.160 -31.206 1.00 38.22 191 LYS A N 1
ATOM 1540 C CA . LYS A 1 191 ? 37.556 32.283 -31.272 1.00 38.22 191 LYS A CA 1
ATOM 1541 C C . LYS A 1 191 ? 37.116 31.684 -32.607 1.00 38.22 191 LYS A C 1
ATOM 1543 O O . LYS A 1 191 ? 37.442 32.252 -33.644 1.00 38.22 191 LYS A O 1
ATOM 1548 N N . THR A 1 192 ? 36.326 30.619 -32.584 1.00 36.81 192 THR A N 1
ATOM 1549 C CA . THR A 1 192 ? 35.346 30.364 -33.644 1.00 36.81 192 THR A CA 1
ATOM 1550 C C . THR A 1 192 ? 33.962 30.553 -33.040 1.00 36.81 192 THR A C 1
ATOM 1552 O O . THR A 1 192 ? 33.540 29.895 -32.093 1.00 36.81 192 THR A O 1
ATOM 1555 N N . SER A 1 193 ? 33.301 31.591 -33.529 1.00 39.47 193 SER A N 1
ATOM 1556 C CA . SER A 1 193 ? 31.936 31.968 -33.209 1.00 39.47 193 SER A CA 1
ATOM 1557 C C . SER A 1 193 ? 30.968 31.280 -34.168 1.00 39.47 193 SER A C 1
ATOM 1559 O O . SER A 1 193 ? 31.033 31.544 -35.363 1.00 39.47 193 SER A O 1
ATOM 1561 N N . SER A 1 194 ? 30.036 30.493 -33.639 1.00 35.56 194 SER A N 1
ATOM 1562 C CA . SER A 1 194 ? 28.683 30.288 -34.191 1.00 35.56 194 SER A CA 1
ATOM 1563 C C . SER A 1 194 ? 27.890 29.495 -33.145 1.00 35.56 194 SER A C 1
ATOM 1565 O O . SER A 1 194 ? 28.142 28.318 -32.928 1.00 35.56 194 SER A O 1
ATOM 1567 N N . SER A 1 195 ? 27.176 30.174 -32.247 1.00 38.84 195 SER A N 1
ATOM 1568 C CA . SER A 1 195 ? 25.738 30.474 -32.365 1.00 38.84 195 SER A CA 1
ATOM 1569 C C . SER A 1 195 ? 24.844 29.292 -31.970 1.00 38.84 195 SER A C 1
ATOM 1571 O O . SER A 1 195 ? 24.685 28.351 -32.739 1.00 38.84 195 SER A O 1
ATOM 1573 N N . GLY A 1 196 ? 24.207 29.397 -30.799 1.00 30.53 196 GLY A N 1
ATOM 1574 C CA . GLY A 1 196 ? 23.069 28.549 -30.431 1.00 30.53 196 GLY A CA 1
ATOM 1575 C C . GLY A 1 196 ? 22.980 28.222 -28.944 1.00 30.53 196 GLY A C 1
ATOM 1576 O O . GLY A 1 196 ? 23.305 27.117 -28.533 1.00 30.53 196 GLY A O 1
ATOM 1577 N N . SER A 1 197 ? 22.511 29.168 -28.129 1.00 41.62 197 SER A N 1
ATOM 1578 C CA . SER A 1 197 ? 21.922 28.828 -26.824 1.00 41.62 197 SER A CA 1
ATOM 1579 C C . SER A 1 197 ? 20.607 28.061 -27.064 1.00 41.62 197 SER A C 1
ATOM 1581 O O . SER A 1 197 ? 19.902 28.388 -28.021 1.00 41.62 197 SER A O 1
ATOM 1583 N N . PRO A 1 198 ? 20.222 27.108 -26.196 1.00 45.62 198 PRO A N 1
ATOM 1584 C CA . PRO A 1 198 ? 19.314 27.534 -25.138 1.00 45.62 198 PRO A CA 1
ATOM 1585 C C . PRO A 1 198 ? 19.589 26.904 -23.764 1.00 45.62 198 PRO A C 1
ATOM 1587 O O . PRO A 1 198 ? 19.726 25.698 -23.607 1.00 45.62 198 PRO A O 1
ATOM 1590 N N . ARG A 1 199 ? 19.546 27.789 -22.763 1.00 35.28 199 ARG A N 1
ATOM 1591 C CA . ARG A 1 199 ? 18.897 27.625 -21.449 1.00 35.28 199 ARG A CA 1
ATOM 1592 C C . ARG A 1 199 ? 19.217 26.342 -20.674 1.00 35.28 199 ARG A C 1
ATOM 1594 O O . ARG A 1 199 ? 18.604 25.296 -20.850 1.00 35.28 199 ARG A O 1
ATOM 1601 N N . GLY A 1 200 ? 20.094 26.509 -19.687 1.00 32.62 200 GLY A N 1
ATOM 1602 C CA . GLY A 1 200 ? 20.296 25.542 -18.619 1.00 32.62 200 GLY A CA 1
ATOM 1603 C C . GLY A 1 200 ? 19.023 25.300 -17.807 1.00 32.62 200 GLY A C 1
ATOM 1604 O O . GLY A 1 200 ? 18.454 26.223 -17.225 1.00 32.62 200 GLY A O 1
ATOM 1605 N N . PHE A 1 201 ? 18.631 24.032 -17.720 1.00 34.81 201 PHE A N 1
ATOM 1606 C CA . PHE A 1 201 ? 17.850 23.517 -16.605 1.00 34.81 201 PHE A CA 1
ATOM 1607 C C . PHE A 1 201 ? 18.820 23.075 -15.509 1.00 34.81 201 PHE A C 1
ATOM 1609 O O . PHE A 1 201 ? 19.669 22.204 -15.692 1.00 34.81 201 PHE A O 1
ATOM 1616 N N . LYS A 1 202 ? 18.706 23.734 -14.359 1.00 39.56 202 LYS A N 1
ATOM 1617 C CA . LYS A 1 202 ? 19.489 23.494 -13.150 1.00 39.56 202 LYS A CA 1
ATOM 1618 C C . LYS A 1 202 ? 19.027 22.164 -12.544 1.00 39.56 202 LYS A C 1
ATOM 1620 O O . LYS A 1 202 ? 17.936 22.095 -11.990 1.00 39.56 202 LYS A O 1
ATOM 1625 N N . LYS A 1 203 ? 19.824 21.097 -12.661 1.00 37.53 203 LYS A N 1
ATOM 1626 C CA . LYS A 1 203 ? 19.543 19.829 -11.972 1.00 37.53 203 LYS A CA 1
ATOM 1627 C C . LYS A 1 203 ? 20.148 19.903 -10.571 1.00 37.53 203 LYS A C 1
ATOM 1629 O O . LYS A 1 203 ? 21.348 19.713 -10.391 1.00 37.53 203 LYS A O 1
ATOM 1634 N N . GLN A 1 204 ? 19.319 20.246 -9.585 1.00 33.69 204 GLN A N 1
ATOM 1635 C CA . GLN A 1 204 ? 19.650 20.024 -8.181 1.00 33.69 204 GLN A CA 1
ATOM 1636 C C . GLN A 1 204 ? 19.797 18.517 -7.968 1.00 33.69 204 GLN A C 1
ATOM 1638 O O . GLN A 1 204 ? 18.860 17.745 -8.151 1.00 33.69 204 GLN A O 1
ATOM 1643 N N . ARG A 1 205 ? 21.011 18.104 -7.618 1.00 32.50 205 ARG A N 1
ATOM 1644 C CA . ARG A 1 205 ? 21.333 16.754 -7.173 1.00 32.50 205 ARG A CA 1
ATOM 1645 C C . ARG A 1 205 ? 20.832 16.620 -5.734 1.00 32.50 205 ARG A C 1
ATOM 1647 O O . ARG A 1 205 ? 21.539 16.983 -4.803 1.00 32.50 205 ARG A O 1
ATOM 1654 N N . ALA A 1 206 ? 19.597 16.155 -5.570 1.00 35.97 206 ALA A N 1
ATOM 1655 C CA . ALA A 1 206 ? 19.126 15.627 -4.298 1.00 35.97 206 ALA A CA 1
ATOM 1656 C C . ALA A 1 206 ? 19.700 14.214 -4.142 1.00 35.97 206 ALA A C 1
ATOM 1658 O O . ALA A 1 206 ? 19.380 13.304 -4.906 1.00 35.97 206 ALA A O 1
ATOM 1659 N N . SER A 1 207 ? 20.612 14.055 -3.189 1.00 45.12 207 SER A N 1
ATOM 1660 C CA . SER A 1 207 ? 21.020 12.759 -2.667 1.00 45.12 207 SER A CA 1
ATOM 1661 C C . SER A 1 207 ? 19.869 12.191 -1.838 1.00 45.12 207 SER A C 1
ATOM 1663 O O . SER A 1 207 ? 19.741 12.500 -0.656 1.00 45.12 207 SER A O 1
ATOM 1665 N N . SER A 1 208 ? 19.023 11.379 -2.460 1.00 36.91 208 SER A N 1
ATOM 1666 C CA . SER A 1 208 ? 18.087 10.508 -1.753 1.00 36.91 208 SER A CA 1
ATOM 1667 C C . SER A 1 208 ? 18.597 9.086 -1.923 1.00 36.91 208 SER A C 1
ATOM 1669 O O . SER A 1 208 ? 18.496 8.502 -3.000 1.00 36.91 208 SER A O 1
ATOM 1671 N N . GLY A 1 209 ? 19.233 8.573 -0.870 1.00 42.53 209 GLY A N 1
ATOM 1672 C CA . GLY A 1 209 ? 19.605 7.171 -0.769 1.00 42.53 209 GLY A CA 1
ATOM 1673 C C . GLY A 1 209 ? 18.341 6.324 -0.749 1.00 42.53 209 GLY A C 1
ATOM 1674 O O . GLY A 1 209 ? 17.605 6.324 0.231 1.00 42.53 209 GLY A O 1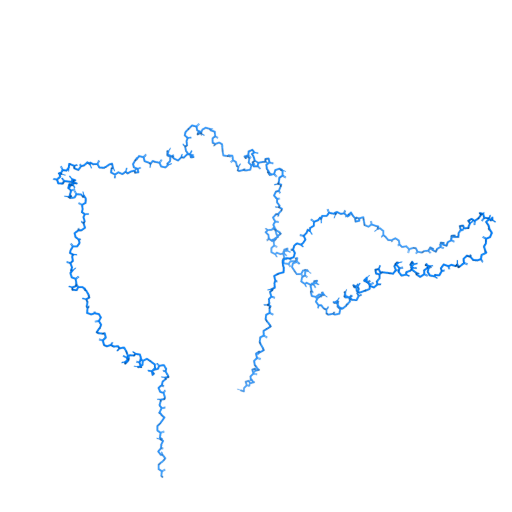
ATOM 1675 N N . ILE A 1 210 ? 18.094 5.624 -1.847 1.00 36.78 210 ILE A N 1
ATOM 1676 C CA . ILE A 1 210 ? 17.153 4.512 -1.917 1.00 36.78 210 ILE A CA 1
ATOM 1677 C C . ILE A 1 210 ? 18.026 3.277 -2.106 1.00 36.78 210 ILE A C 1
ATOM 1679 O O . ILE A 1 210 ? 18.491 2.998 -3.209 1.00 36.78 210 ILE A O 1
ATOM 1683 N N . SER A 1 211 ? 18.321 2.586 -1.004 1.00 36.16 211 SER A N 1
ATOM 1684 C CA . SER A 1 211 ? 18.918 1.253 -1.054 1.00 36.16 211 SER A CA 1
ATOM 1685 C C . SER A 1 211 ? 17.894 0.309 -1.672 1.00 36.16 211 SER A C 1
ATOM 1687 O O . SER A 1 211 ? 16.932 -0.091 -1.019 1.00 36.16 211 SER A O 1
ATOM 1689 N N . ALA A 1 212 ? 18.082 -0.021 -2.946 1.00 35.38 212 ALA A N 1
ATOM 1690 C CA . ALA A 1 212 ? 17.363 -1.107 -3.587 1.00 35.38 212 ALA A CA 1
ATOM 1691 C C . ALA A 1 212 ? 17.920 -2.429 -3.043 1.00 35.38 212 ALA A C 1
ATOM 1693 O O . ALA A 1 212 ? 18.955 -2.912 -3.496 1.00 35.38 212 ALA A O 1
ATOM 1694 N N . VAL A 1 213 ? 17.246 -2.994 -2.041 1.00 35.34 213 VAL A N 1
ATOM 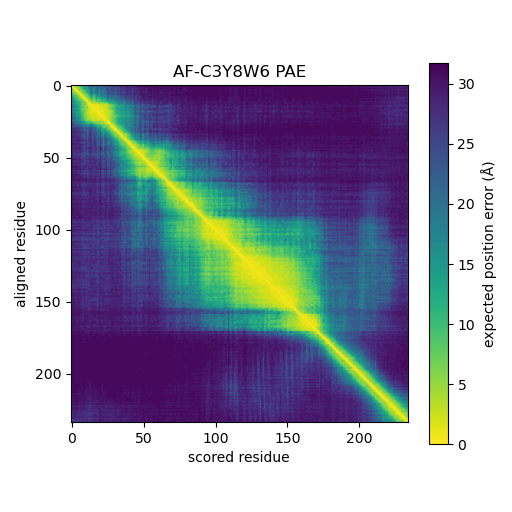1695 C CA . VAL A 1 213 ? 17.375 -4.417 -1.729 1.00 35.34 213 VAL A CA 1
ATOM 1696 C C . VAL A 1 213 ? 16.659 -5.177 -2.843 1.00 35.34 213 VAL A C 1
ATOM 1698 O O . VAL A 1 213 ? 15.441 -5.118 -2.985 1.00 35.34 213 VAL A O 1
ATOM 1701 N N . THR A 1 214 ? 17.432 -5.809 -3.716 1.00 38.69 214 THR A N 1
ATOM 1702 C CA . THR A 1 214 ? 16.919 -6.709 -4.745 1.00 38.69 214 THR A CA 1
ATOM 1703 C C . THR A 1 214 ? 16.808 -8.094 -4.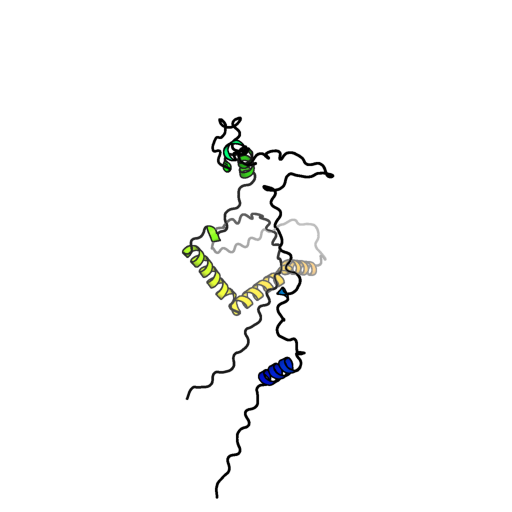120 1.00 38.69 214 THR A C 1
ATOM 1705 O O . THR A 1 214 ? 17.790 -8.807 -3.950 1.00 38.69 214 THR A O 1
ATOM 1708 N N . SER A 1 215 ? 15.602 -8.466 -3.702 1.00 39.97 215 SER A N 1
ATOM 1709 C CA . SER A 1 215 ? 15.258 -9.863 -3.465 1.00 39.97 215 SER A CA 1
ATOM 1710 C C . SER A 1 215 ? 14.954 -10.501 -4.818 1.00 39.97 215 SER A C 1
ATOM 1712 O O . SER A 1 215 ? 13.951 -10.186 -5.458 1.00 39.97 215 SER A O 1
ATOM 1714 N N . GLU A 1 216 ? 15.845 -11.378 -5.277 1.00 37.56 216 GLU A N 1
ATOM 1715 C CA . GLU A 1 216 ? 15.603 -12.212 -6.450 1.00 37.56 216 GLU A CA 1
ATOM 1716 C C . GLU A 1 216 ? 14.453 -13.183 -6.162 1.00 37.56 216 GLU A C 1
ATOM 1718 O O . GLU A 1 216 ? 14.610 -14.188 -5.471 1.00 37.56 216 GLU A O 1
ATOM 1723 N N . VAL A 1 217 ? 13.271 -12.877 -6.691 1.00 41.06 217 VAL A N 1
ATOM 17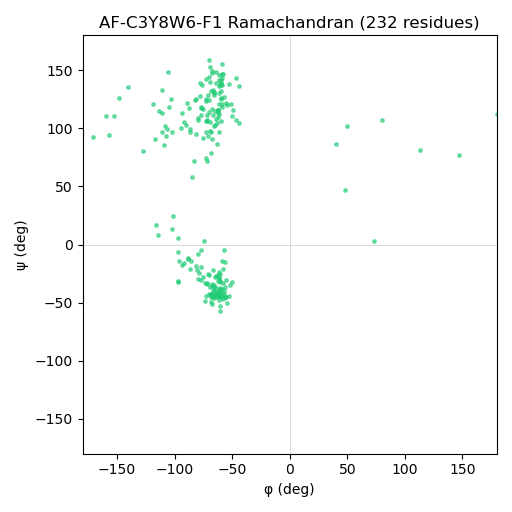24 C CA . VAL A 1 217 ? 12.181 -13.845 -6.813 1.00 41.06 217 VAL A CA 1
ATOM 1725 C C . VAL A 1 217 ? 12.282 -14.446 -8.209 1.00 41.06 217 VAL A C 1
ATOM 1727 O O . VAL A 1 217 ? 11.881 -13.839 -9.201 1.00 41.06 217 VAL A O 1
ATOM 1730 N N . SER A 1 218 ? 12.854 -15.646 -8.279 1.00 37.00 218 SER A N 1
ATOM 1731 C CA . SER A 1 218 ? 12.863 -16.472 -9.486 1.00 37.00 218 SER A CA 1
ATOM 1732 C C . SER A 1 218 ? 11.446 -16.973 -9.774 1.00 37.00 218 SER A C 1
ATOM 1734 O O . SER A 1 218 ? 10.998 -17.961 -9.196 1.00 37.00 218 SER A O 1
ATOM 1736 N N . ILE A 1 219 ? 10.725 -16.295 -10.666 1.00 42.97 219 ILE A N 1
ATOM 1737 C CA . ILE A 1 219 ? 9.504 -16.827 -11.280 1.00 42.97 219 ILE A CA 1
ATOM 1738 C C . ILE A 1 219 ? 9.922 -17.567 -12.554 1.00 42.97 219 ILE A C 1
ATOM 1740 O O . ILE A 1 219 ? 10.246 -16.958 -13.572 1.00 42.97 219 ILE A O 1
ATOM 1744 N N . SER A 1 220 ? 9.948 -18.900 -12.473 1.00 37.59 220 SER A N 1
ATOM 1745 C CA . SER A 1 220 ? 10.035 -19.773 -13.646 1.00 37.59 220 SER A CA 1
ATOM 1746 C C . SER A 1 220 ? 8.693 -19.741 -14.369 1.00 37.59 220 SER A C 1
ATOM 1748 O O . SER A 1 220 ? 7.712 -20.300 -13.883 1.00 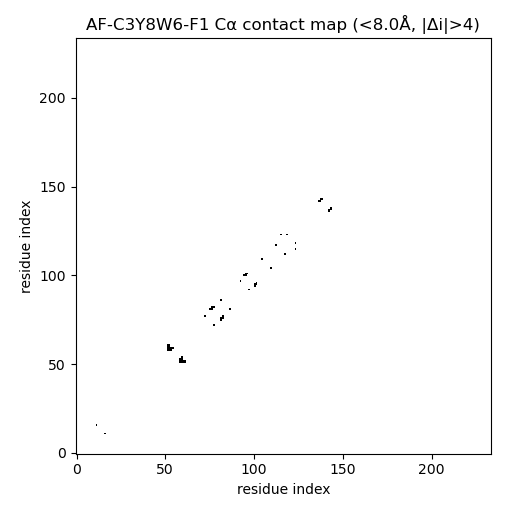37.59 220 SER A O 1
ATOM 1750 N N . ILE A 1 221 ? 8.641 -19.060 -15.512 1.00 48.88 221 ILE A N 1
ATOM 1751 C CA . ILE A 1 221 ? 7.520 -19.164 -16.448 1.00 48.88 221 ILE A CA 1
ATOM 1752 C C . ILE A 1 221 ? 7.888 -20.256 -17.445 1.00 48.88 221 ILE A C 1
ATOM 1754 O O . ILE A 1 221 ? 8.751 -20.069 -18.301 1.00 48.88 221 ILE A O 1
ATOM 1758 N N . GLU A 1 222 ? 7.251 -21.409 -17.291 1.00 52.25 222 GLU A N 1
ATOM 1759 C CA . GLU A 1 222 ? 7.321 -22.511 -18.242 1.00 52.25 222 GLU A CA 1
ATOM 1760 C C . GLU A 1 222 ? 6.600 -22.105 -19.546 1.00 52.25 222 GLU A C 1
ATOM 1762 O O . GLU A 1 222 ? 5.497 -21.547 -19.488 1.00 52.25 222 GLU A O 1
ATOM 1767 N N . PRO A 1 223 ? 7.204 -22.305 -20.732 1.00 64.00 223 PRO A N 1
ATOM 1768 C CA . PRO A 1 223 ? 6.575 -21.939 -21.996 1.00 64.00 223 PRO A CA 1
ATOM 1769 C C . PRO A 1 223 ? 5.386 -22.866 -22.313 1.00 64.00 223 PRO A C 1
ATOM 1771 O O . PRO A 1 223 ? 5.451 -24.065 -22.039 1.00 64.00 223 PRO A O 1
ATOM 1774 N N . PRO A 1 224 ? 4.299 -22.352 -22.920 1.00 57.09 224 PRO A N 1
ATOM 1775 C CA . PRO A 1 224 ? 3.128 -23.163 -23.226 1.00 57.09 224 PRO A CA 1
ATOM 1776 C C . PRO A 1 224 ? 3.445 -24.238 -24.276 1.00 57.09 224 PRO A C 1
ATOM 1778 O O . PRO A 1 224 ? 4.014 -23.958 -25.333 1.00 57.09 224 PRO A O 1
ATOM 1781 N N . SER A 1 225 ? 3.043 -25.472 -23.965 1.00 59.59 225 SER A N 1
ATOM 1782 C CA . SER A 1 225 ? 3.205 -26.662 -24.806 1.00 59.59 225 SER A CA 1
ATOM 1783 C C . SER A 1 225 ? 2.490 -26.513 -26.166 1.00 59.59 225 SER A C 1
ATOM 1785 O O . SER A 1 225 ? 1.357 -26.018 -26.200 1.00 59.59 225 SER A O 1
ATOM 1787 N N . PRO A 1 226 ? 3.103 -26.926 -27.293 1.00 54.47 226 PRO A N 1
ATOM 1788 C CA . PRO A 1 226 ? 2.507 -26.786 -28.619 1.00 54.47 226 PRO A CA 1
ATOM 1789 C C . PRO A 1 226 ? 1.311 -27.731 -28.799 1.00 54.47 226 PRO A C 1
ATOM 1791 O O . PRO A 1 226 ? 1.430 -28.947 -28.650 1.00 54.47 226 PRO A O 1
ATOM 1794 N N . GLN A 1 227 ? 0.147 -27.173 -29.145 1.00 59.44 227 GLN A N 1
ATOM 1795 C CA . GLN A 1 227 ? -1.039 -27.965 -29.477 1.00 59.44 227 GLN A CA 1
ATOM 1796 C C . GLN A 1 227 ? -0.901 -28.643 -30.854 1.00 59.44 227 GLN A C 1
ATOM 1798 O O . GLN A 1 227 ? -0.357 -28.034 -31.780 1.00 59.44 227 GLN A O 1
ATOM 1803 N N . PRO A 1 228 ? -1.397 -29.885 -31.016 1.00 60.53 228 PRO A N 1
ATOM 1804 C CA . PRO A 1 228 ? -1.361 -30.593 -32.291 1.00 60.53 228 PRO A CA 1
ATOM 1805 C C . PRO A 1 228 ? -2.315 -29.965 -33.327 1.00 60.53 228 PRO A C 1
ATOM 1807 O O . PRO A 1 228 ? -3.327 -29.367 -32.953 1.00 60.53 228 PRO A O 1
ATOM 1810 N N . PRO A 1 229 ? -2.013 -30.101 -34.634 1.00 58.62 229 PRO A N 1
ATOM 1811 C CA . PRO A 1 229 ? -2.775 -29.460 -35.700 1.00 58.62 229 PRO A CA 1
ATOM 1812 C C . PRO A 1 229 ? -4.199 -30.017 -35.783 1.00 58.62 229 PRO A C 1
ATOM 1814 O O . PRO A 1 229 ? -4.401 -31.228 -35.884 1.00 58.62 229 PRO A O 1
ATOM 1817 N N . GLN A 1 230 ? -5.184 -29.117 -35.777 1.00 55.00 230 GLN A N 1
ATOM 1818 C CA . GLN A 1 230 ? -6.566 -29.467 -36.086 1.00 55.00 230 GLN A CA 1
ATOM 1819 C C . GLN A 1 230 ? -6.669 -29.899 -37.553 1.00 55.00 230 GLN A C 1
ATOM 1821 O O . GLN A 1 230 ? -6.138 -29.250 -38.456 1.00 55.00 230 GLN A O 1
ATOM 1826 N N . SER A 1 231 ? -7.311 -31.044 -37.761 1.00 61.06 231 SER A N 1
ATOM 1827 C CA . SER A 1 231 ? -7.606 -31.613 -39.074 1.00 61.06 231 SER A CA 1
ATOM 1828 C C . SER A 1 231 ? -8.623 -30.736 -39.818 1.00 61.06 231 SER A C 1
ATOM 1830 O O . SER A 1 231 ? -9.466 -30.127 -39.163 1.00 61.06 231 SER A O 1
ATOM 1832 N N . PRO A 1 232 ? -8.583 -30.663 -41.159 1.00 59.56 232 PRO A N 1
ATOM 1833 C CA . PRO A 1 232 ? -9.600 -29.946 -41.916 1.00 59.56 232 PRO A CA 1
ATOM 1834 C C . PRO A 1 232 ? -10.930 -30.711 -41.884 1.00 59.56 232 PRO A C 1
ATOM 1836 O O . PRO A 1 232 ? -10.961 -31.904 -42.195 1.00 59.56 232 PRO A O 1
ATOM 1839 N N . ASP A 1 233 ? -12.007 -30.011 -41.528 1.00 56.06 233 ASP A N 1
ATOM 1840 C CA . ASP A 1 233 ? -13.380 -30.492 -41.696 1.00 56.06 233 ASP A CA 1
ATOM 1841 C C . ASP A 1 233 ? -13.660 -30.780 -43.183 1.00 56.06 233 ASP A C 1
ATOM 1843 O O . ASP A 1 233 ? -13.353 -29.964 -44.059 1.00 56.06 233 ASP A O 1
ATOM 1847 N N . VAL A 1 234 ? -14.241 -31.955 -43.442 1.00 50.38 234 VAL A N 1
ATOM 1848 C CA . VAL A 1 234 ? -14.892 -32.348 -44.704 1.00 50.38 234 VAL A CA 1
ATOM 1849 C C . VAL A 1 234 ? -16.395 -32.292 -44.496 1.00 50.38 234 VAL A C 1
ATOM 1851 O O . VAL A 1 234 ? -16.848 -32.819 -43.455 1.00 50.38 234 VAL A O 1
#

Secondary structure (DSSP, 8-state):
-------------HHHHHHHHHHHHS----S---GGGS---------TTT---EETTEE-------S-TTTT--HHHHSGGG-GGGTTS-----TTTSHHHHHHHHHSPPPPPPHHHHS-HHHHHHHHHHHHHHHHHHHSHHHHHHHHHHHHHHHHHHTHHHHHHHHHHHT--------S-----------------------------------------PPPPPPPPPPPP-